Protein AF-A0A084G9N0-F1 (afdb_monomer)

Foldseek 3Di:
DDDPDDDDDADAQPLVRRVVRLDLVAQEDEDACFDDVVARRHHDPVRVVSVVVSCVVSVHYYHHPCVAQAQQWLPDDADDDDDDPVVVCLCPPPDPNRDDDDDPCHPPPVRVVSSVVVVVVLDPVVQQVLLVVLVVVLVVVCVVCDPVCVQAWDWHHHRNWTKIWGFDDDPPDTDTDIDTDGDGGHDDPCVVVPPD

Solvent-accessible surface area (backbone atoms only — not comparable to full-atom values): 11941 Å² total; per-residue (Å²): 133,85,70,100,62,90,82,83,85,65,48,89,76,36,61,67,71,23,51,79,68,67,56,72,82,51,60,64,48,78,43,48,67,52,26,63,93,78,66,39,44,69,57,48,88,61,43,60,58,48,53,56,49,52,23,60,74,51,70,22,45,75,42,73,54,40,80,78,52,48,52,68,58,54,83,53,86,74,86,87,89,86,76,60,61,88,60,56,58,36,56,39,84,95,49,92,84,44,49,88,85,87,61,97,63,78,79,37,66,67,40,53,51,32,23,58,50,35,60,67,63,63,34,70,67,56,29,53,54,43,26,52,52,22,45,52,49,51,51,52,49,47,67,71,48,44,86,85,37,58,82,42,41,46,79,37,56,60,58,22,37,38,32,45,28,38,51,41,82,58,83,98,42,78,45,81,49,74,57,71,57,76,54,87,61,45,69,60,86,61,65,73,70,69,79,115

pLDDT: mean 82.51, std 15.93, range [32.16, 98.0]

Organism: Pseudallescheria apiosperma (NCBI:txid563466)

Structure (mmCIF, N/CA/C/O backbone):
data_AF-A0A084G9N0-F1
#
_entry.id   AF-A0A084G9N0-F1
#
loop_
_atom_site.group_PDB
_atom_site.id
_atom_site.type_symbol
_atom_site.label_atom_id
_atom_site.label_alt_id
_atom_site.label_comp_id
_atom_site.label_asym_id
_atom_site.label_entity_id
_atom_site.label_seq_id
_atom_site.pdbx_PDB_ins_code
_atom_site.Cartn_x
_atom_site.Cartn_y
_atom_site.Cartn_z
_atom_site.occupancy
_atom_site.B_iso_or_equiv
_atom_site.auth_seq_id
_atom_site.auth_comp_id
_atom_site.auth_asym_id
_atom_site.auth_atom_id
_atom_site.pdbx_PDB_model_num
ATOM 1 N N . MET A 1 1 ? 3.003 19.497 -8.907 1.00 40.28 1 MET A N 1
ATOM 2 C CA . MET A 1 1 ? 3.390 18.906 -10.205 1.00 40.28 1 MET A CA 1
ATOM 3 C C . MET A 1 1 ? 2.167 18.188 -10.754 1.00 40.28 1 MET A C 1
ATOM 5 O O . MET A 1 1 ? 1.743 17.222 -10.140 1.00 40.28 1 MET A O 1
ATOM 9 N N . MET A 1 2 ? 1.538 18.702 -11.815 1.00 46.66 2 MET A N 1
ATOM 10 C CA . MET A 1 2 ? 0.516 17.946 -12.551 1.00 46.66 2 MET A CA 1
ATOM 11 C C . MET A 1 2 ? 1.258 16.947 -13.433 1.00 46.66 2 MET A C 1
ATOM 13 O O . MET A 1 2 ? 2.035 17.353 -14.295 1.00 46.66 2 MET A O 1
ATOM 17 N N . LEU A 1 3 ? 1.078 15.655 -13.179 1.00 60.53 3 LEU A N 1
ATOM 18 C CA . LEU A 1 3 ? 1.514 14.631 -14.122 1.00 60.53 3 LEU A CA 1
ATOM 19 C C . LEU A 1 3 ? 0.701 14.805 -15.421 1.00 60.53 3 LEU A C 1
ATOM 21 O O . LEU A 1 3 ? -0.476 15.155 -15.336 1.00 60.53 3 LEU A O 1
ATOM 25 N N . PRO A 1 4 ? 1.283 14.580 -16.611 1.00 74.25 4 PRO A N 1
ATOM 26 C CA . PRO A 1 4 ? 0.635 14.811 -17.909 1.00 74.25 4 PRO A CA 1
ATOM 27 C C . PRO A 1 4 ? -0.431 13.749 -18.255 1.00 74.25 4 PRO A C 1
ATOM 29 O O . PRO A 1 4 ? -0.619 13.400 -19.417 1.00 74.25 4 PRO A O 1
ATOM 32 N N . HIS A 1 5 ? -1.114 13.206 -17.249 1.00 79.38 5 HIS A N 1
ATOM 33 C CA . HIS A 1 5 ? -2.087 12.130 -17.377 1.00 79.38 5 HIS A CA 1
ATOM 34 C C . HIS A 1 5 ? -3.457 12.600 -16.896 1.00 79.38 5 HIS A C 1
ATOM 36 O O . HIS A 1 5 ? -3.564 13.397 -15.963 1.00 79.38 5 HIS A O 1
ATOM 42 N N . GLN A 1 6 ? -4.510 12.095 -17.534 1.00 85.62 6 GLN A N 1
ATOM 43 C CA . GLN A 1 6 ? -5.870 12.267 -17.041 1.00 85.62 6 GLN A CA 1
ATOM 44 C C . GLN A 1 6 ? -6.084 11.325 -15.855 1.00 85.62 6 GLN A C 1
ATOM 46 O O . GLN A 1 6 ? -5.821 10.128 -15.955 1.00 85.62 6 GLN A O 1
ATOM 51 N N . PHE A 1 7 ? -6.536 11.875 -14.729 1.00 90.12 7 PHE A N 1
ATOM 52 C CA . PHE A 1 7 ? -6.858 11.101 -13.536 1.00 90.12 7 PHE A CA 1
ATOM 53 C C . PHE A 1 7 ? -8.363 11.066 -13.327 1.00 90.12 7 PHE A C 1
ATOM 55 O O . PHE A 1 7 ? -9.006 12.108 -13.189 1.00 90.12 7 PHE A O 1
ATOM 62 N N . THR A 1 8 ? -8.888 9.853 -13.212 1.00 91.69 8 THR A N 1
ATOM 63 C CA . THR A 1 8 ? -10.244 9.600 -12.738 1.00 91.69 8 THR A CA 1
ATOM 64 C C . THR A 1 8 ? -10.158 9.052 -11.321 1.00 91.69 8 THR A C 1
ATOM 66 O O . THR A 1 8 ? -9.512 8.038 -11.070 1.00 91.69 8 THR A O 1
ATOM 69 N N . TYR A 1 9 ? -10.796 9.734 -10.370 1.00 92.50 9 TYR A N 1
ATOM 70 C CA . TYR A 1 9 ? -10.748 9.356 -8.958 1.00 92.50 9 TYR A CA 1
ATOM 71 C C . TYR A 1 9 ? -11.967 8.515 -8.573 1.00 92.50 9 TYR A C 1
ATOM 73 O O . TYR A 1 9 ? -13.105 8.991 -8.652 1.00 92.50 9 TYR A O 1
ATOM 81 N N . GLY A 1 10 ? -11.727 7.277 -8.139 1.00 91.81 10 GLY A N 1
ATOM 82 C CA . GLY A 1 10 ? -12.721 6.418 -7.490 1.00 91.81 10 GLY A CA 1
ATOM 83 C C . GLY A 1 10 ? -12.985 6.818 -6.035 1.00 91.81 10 GLY A C 1
ATOM 84 O O . GLY A 1 10 ? -12.307 7.681 -5.479 1.00 91.81 10 GLY A O 1
ATOM 85 N N . ILE A 1 11 ? -13.978 6.182 -5.415 1.00 92.31 11 ILE A N 1
ATOM 86 C CA . ILE A 1 11 ? -14.245 6.301 -3.978 1.00 92.31 11 ILE A CA 1
ATOM 87 C C . ILE A 1 11 ? -13.826 4.980 -3.334 1.00 92.31 11 ILE A C 1
ATOM 89 O O . ILE A 1 11 ? -14.397 3.929 -3.613 1.00 92.31 11 ILE A O 1
ATOM 93 N N . PHE A 1 12 ? -12.799 5.029 -2.489 1.00 91.31 12 PHE A N 1
ATOM 94 C CA . PHE A 1 12 ? -12.263 3.843 -1.823 1.00 91.31 12 PHE A CA 1
ATOM 95 C C . PHE A 1 12 ? -13.362 3.090 -1.054 1.00 91.31 12 PHE A C 1
ATOM 97 O O . PHE A 1 12 ? -14.161 3.717 -0.361 1.00 91.31 12 PHE A O 1
ATOM 104 N N . ASN A 1 13 ? -13.398 1.759 -1.183 1.00 93.00 13 ASN A N 1
ATOM 105 C CA . ASN A 1 13 ? -14.438 0.866 -0.648 1.00 93.00 13 ASN A CA 1
ATOM 106 C C . ASN A 1 13 ? -15.864 1.044 -1.197 1.00 93.00 13 ASN A C 1
ATOM 108 O O . ASN A 1 13 ? -16.766 0.339 -0.748 1.00 93.00 13 ASN A O 1
ATOM 112 N N . ASP A 1 14 ? -16.086 1.912 -2.181 1.00 95.38 14 ASP A N 1
ATOM 113 C CA . ASP A 1 14 ? -17.380 2.061 -2.848 1.00 95.38 14 ASP A CA 1
ATOM 114 C C . ASP A 1 14 ? -17.294 1.455 -4.254 1.00 95.38 14 ASP A C 1
ATOM 116 O O . ASP A 1 14 ? -16.802 2.083 -5.198 1.00 95.38 14 ASP A O 1
ATOM 120 N N . ILE A 1 15 ? -17.718 0.193 -4.367 1.00 96.81 15 ILE A N 1
ATOM 121 C CA . ILE A 1 15 ? -17.677 -0.581 -5.616 1.00 96.81 15 ILE A CA 1
ATOM 122 C C . ILE A 1 15 ? -18.569 0.057 -6.682 1.00 96.81 15 ILE A C 1
ATOM 124 O O . ILE A 1 15 ? -18.133 0.199 -7.818 1.00 96.81 15 ILE A O 1
ATOM 128 N N . GLU A 1 16 ? -19.785 0.474 -6.333 1.00 96.56 16 GLU A N 1
ATOM 129 C CA . GLU A 1 16 ? -20.753 1.010 -7.294 1.00 96.56 16 GLU A CA 1
ATOM 130 C C . GLU A 1 16 ? -20.246 2.315 -7.918 1.00 96.56 16 GLU A C 1
ATOM 132 O O . GLU A 1 16 ? -20.1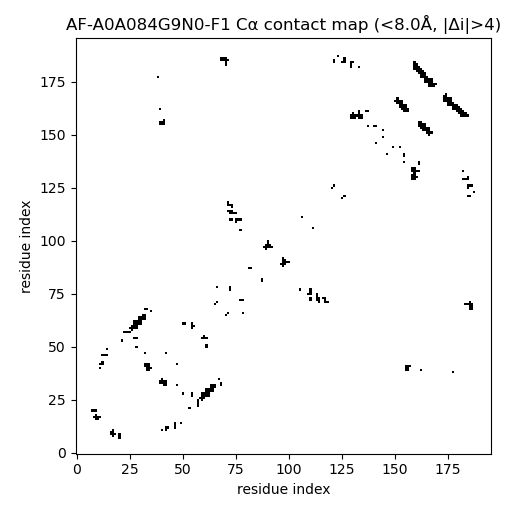52 2.444 -9.142 1.00 96.56 16 GLU A O 1
ATOM 137 N N . ARG A 1 17 ? -19.844 3.280 -7.082 1.00 95.25 17 ARG A N 1
ATOM 138 C CA . ARG A 1 17 ? -19.405 4.597 -7.565 1.00 95.25 17 ARG A CA 1
ATOM 139 C C . ARG A 1 17 ? -18.028 4.569 -8.205 1.00 95.25 17 ARG A C 1
ATOM 141 O O . ARG A 1 17 ? -17.749 5.399 -9.072 1.00 95.25 17 ARG A O 1
ATOM 148 N N . THR A 1 18 ? -17.155 3.665 -7.767 1.00 95.75 18 THR A N 1
ATOM 149 C CA . THR A 1 18 ? -15.860 3.459 -8.424 1.00 95.75 18 THR A CA 1
ATOM 150 C C . THR A 1 18 ? -16.048 2.741 -9.749 1.00 95.75 18 THR A C 1
ATOM 152 O O . THR A 1 18 ? -15.509 3.193 -10.751 1.00 95.75 18 THR A O 1
ATOM 155 N N . GLY A 1 19 ? -16.871 1.695 -9.784 1.00 95.38 19 GLY A N 1
ATOM 156 C CA . GLY A 1 19 ? -17.173 0.919 -10.982 1.00 95.38 19 GLY A CA 1
ATOM 157 C C . GLY A 1 19 ? -17.785 1.740 -12.104 1.00 95.38 19 GLY A C 1
ATOM 158 O O . GLY A 1 19 ? -17.366 1.617 -13.251 1.00 95.38 19 GLY A O 1
ATOM 159 N N . ALA A 1 20 ? -18.684 2.670 -11.769 1.00 96.25 20 ALA A N 1
ATOM 160 C CA . ALA A 1 20 ? -19.271 3.610 -12.726 1.00 96.25 20 ALA A CA 1
ATOM 161 C C . ALA A 1 20 ? -18.238 4.499 -13.453 1.00 96.25 20 ALA A C 1
ATOM 163 O O . ALA A 1 20 ? -18.573 5.145 -14.443 1.00 96.25 20 ALA A O 1
ATOM 164 N N . LYS A 1 21 ? -16.996 4.554 -12.958 1.00 94.75 21 LYS A N 1
ATOM 165 C CA . LYS A 1 21 ? -15.889 5.341 -13.512 1.00 94.75 21 LYS A CA 1
ATOM 166 C C . LYS A 1 21 ? -14.827 4.493 -14.219 1.00 94.75 21 LYS A C 1
ATOM 168 O O . LYS A 1 21 ? -13.855 5.056 -14.711 1.00 94.75 21 LYS A O 1
ATOM 173 N N . ILE A 1 22 ? -14.968 3.165 -14.228 1.00 95.31 22 ILE A N 1
ATOM 174 C CA . ILE A 1 22 ? -14.025 2.254 -14.885 1.00 95.31 22 ILE A CA 1
ATOM 175 C C . ILE A 1 22 ? -14.500 2.017 -16.321 1.00 95.31 22 ILE A C 1
ATOM 177 O O . ILE A 1 22 ? -15.261 1.089 -16.609 1.00 95.31 22 ILE A O 1
ATOM 181 N N . ASP A 1 23 ? -14.053 2.878 -17.228 1.00 93.38 23 ASP A N 1
ATOM 182 C CA . ASP A 1 23 ? -14.278 2.727 -18.664 1.00 93.38 23 ASP A CA 1
ATOM 183 C C . ASP A 1 23 ? -13.161 1.895 -19.347 1.00 93.38 23 ASP A C 1
ATOM 185 O O . ASP A 1 23 ? -12.113 1.641 -18.744 1.00 93.38 23 ASP A O 1
ATOM 189 N N . PRO A 1 24 ? -13.367 1.421 -20.593 1.00 95.06 24 PRO A N 1
ATOM 190 C CA . PRO A 1 24 ? -12.376 0.618 -21.317 1.00 95.06 24 PRO A CA 1
ATOM 191 C C . PRO A 1 24 ? -11.073 1.337 -21.708 1.00 95.06 24 PRO A C 1
ATOM 193 O O . PRO A 1 24 ? -10.136 0.662 -22.128 1.00 95.06 24 PRO A O 1
ATOM 196 N N . GLU A 1 25 ? -10.996 2.667 -21.619 1.00 94.00 25 GLU A N 1
ATOM 197 C CA . GLU A 1 25 ? -9.784 3.440 -21.927 1.00 94.00 25 GLU A CA 1
ATOM 198 C C . GLU A 1 25 ? -8.840 3.552 -20.718 1.00 94.00 25 GLU A C 1
ATOM 200 O O . GLU A 1 25 ? -7.673 3.928 -20.868 1.00 94.00 25 GLU A O 1
ATOM 205 N N . VAL A 1 26 ? -9.298 3.181 -19.515 1.00 95.00 26 VAL A N 1
ATOM 206 C CA . VAL A 1 26 ? -8.459 3.134 -18.312 1.00 95.00 26 VAL A CA 1
ATOM 207 C C . VAL A 1 26 ? -7.316 2.134 -18.508 1.00 95.00 26 VAL A C 1
ATOM 209 O O . VAL A 1 26 ? -7.514 0.924 -18.528 1.00 95.00 26 VAL A O 1
ATOM 212 N N . GLY A 1 27 ? -6.081 2.635 -18.595 1.00 94.06 27 GLY A N 1
ATOM 213 C CA . GLY A 1 27 ? -4.888 1.789 -18.727 1.00 94.06 27 GLY A CA 1
ATOM 214 C C . GLY A 1 27 ? -4.332 1.266 -17.398 1.00 94.06 27 GLY A C 1
ATOM 215 O O . GLY A 1 27 ? -3.684 0.217 -17.359 1.00 94.06 27 GLY A O 1
ATOM 216 N N . VAL A 1 28 ? -4.565 1.989 -16.297 1.00 95.81 28 VAL A N 1
ATOM 217 C CA . VAL A 1 28 ? -4.004 1.683 -14.972 1.00 95.81 28 VAL A CA 1
ATOM 218 C C . VAL A 1 28 ? -4.995 2.053 -13.872 1.00 95.81 28 VAL A C 1
ATOM 220 O O . VAL A 1 28 ? -5.557 3.144 -13.884 1.00 95.81 28 VAL A O 1
ATOM 223 N N . ILE A 1 29 ? -5.138 1.176 -12.878 1.00 96.88 29 ILE A N 1
ATOM 224 C CA . ILE A 1 29 ? -5.739 1.495 -11.581 1.00 96.88 29 ILE A CA 1
ATOM 225 C C . ILE A 1 29 ? -4.639 1.384 -10.527 1.00 96.88 29 ILE A C 1
ATOM 227 O O . ILE A 1 29 ? -4.007 0.337 -10.403 1.00 96.88 29 ILE A O 1
ATOM 231 N N . ILE A 1 30 ? -4.410 2.459 -9.774 1.00 96.00 30 ILE A N 1
ATOM 232 C CA . ILE A 1 30 ? -3.496 2.480 -8.627 1.00 96.00 30 ILE A CA 1
ATOM 233 C C . ILE A 1 30 ? -4.302 2.619 -7.340 1.00 96.00 30 ILE A C 1
ATOM 235 O O . ILE A 1 30 ? -5.214 3.443 -7.262 1.00 96.00 30 ILE A O 1
ATOM 239 N N . VAL A 1 31 ? -3.994 1.798 -6.340 1.00 94.62 31 VAL A N 1
ATOM 240 C CA . VAL A 1 31 ? -4.713 1.801 -5.064 1.00 94.62 31 VAL A CA 1
ATOM 241 C C . VAL A 1 31 ? -3.789 1.392 -3.922 1.00 94.62 31 VAL A C 1
ATOM 243 O O . VAL A 1 31 ? -3.008 0.454 -4.052 1.00 94.62 31 VAL A O 1
ATOM 246 N N . GLU A 1 32 ? -3.891 2.081 -2.790 1.00 91.31 32 GLU A N 1
ATOM 247 C CA . GLU A 1 32 ? -3.322 1.612 -1.525 1.00 91.31 32 GLU A CA 1
ATOM 248 C C . GLU A 1 32 ? -4.240 0.509 -0.960 1.00 91.31 32 GLU A C 1
ATOM 250 O O . GLU A 1 32 ? -5.425 0.780 -0.746 1.00 91.31 32 GLU A O 1
ATOM 255 N N . PRO A 1 33 ? -3.755 -0.713 -0.662 1.00 88.12 33 PRO A N 1
ATOM 256 C CA . PRO A 1 33 ? -4.580 -1.745 -0.013 1.00 88.12 33 PRO A C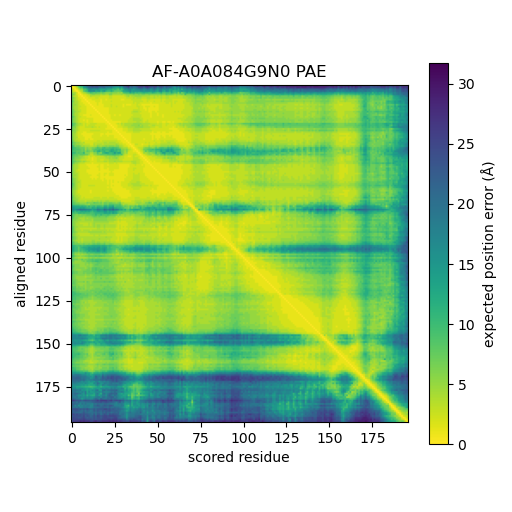A 1
ATOM 257 C C . PRO A 1 33 ? -5.157 -1.292 1.341 1.00 88.12 33 PRO A C 1
ATOM 259 O O . PRO A 1 33 ? -6.240 -1.711 1.759 1.00 88.12 33 PRO A O 1
ATOM 262 N N . MET A 1 34 ? -4.431 -0.398 2.012 1.00 85.50 34 MET A N 1
ATOM 263 C CA . MET A 1 34 ? -4.863 0.339 3.188 1.00 85.50 34 MET A CA 1
ATOM 264 C C . MET A 1 34 ? -4.443 1.797 3.007 1.00 85.50 34 MET A C 1
ATOM 266 O O . MET A 1 34 ? -3.251 2.077 2.955 1.00 85.50 34 MET A O 1
ATOM 270 N N . GLN A 1 35 ? -5.400 2.721 2.926 1.00 85.44 35 GLN A N 1
ATOM 271 C CA . GLN A 1 35 ? -5.102 4.139 2.723 1.00 85.44 35 GLN A CA 1
ATOM 272 C C . GLN A 1 35 ? -4.467 4.724 3.975 1.00 85.44 35 GLN A C 1
ATOM 274 O O . GLN A 1 35 ? -5.150 4.841 4.987 1.00 85.44 35 GLN A O 1
ATOM 279 N N . PHE A 1 36 ? -3.206 5.148 3.934 1.00 77.00 36 PHE A N 1
ATOM 280 C CA . PHE A 1 36 ? -2.575 5.738 5.117 1.00 77.00 36 PHE A CA 1
ATOM 281 C C . PHE A 1 36 ? -2.937 7.212 5.263 1.00 77.00 36 PHE A C 1
ATOM 283 O O . PHE A 1 36 ? -3.637 7.595 6.205 1.00 77.00 36 PHE A O 1
ATOM 290 N N . ALA A 1 37 ? -2.529 8.032 4.292 1.00 75.06 37 ALA A N 1
ATOM 291 C CA . ALA A 1 37 ? -2.813 9.466 4.290 1.00 75.06 37 ALA A CA 1
ATOM 292 C C . ALA A 1 37 ? -4.312 9.769 4.102 1.00 75.06 37 ALA A C 1
ATOM 294 O O . ALA A 1 37 ? -4.803 10.781 4.595 1.00 75.06 37 ALA A O 1
ATOM 295 N N . GLY A 1 38 ? -5.060 8.858 3.466 1.00 68.12 38 GLY A N 1
ATOM 296 C CA . GLY A 1 38 ? -6.521 8.928 3.310 1.00 68.12 38 GLY A CA 1
ATOM 297 C C . GLY A 1 38 ? -7.319 8.628 4.586 1.00 68.12 38 GLY A C 1
ATOM 298 O O . GLY A 1 38 ? -8.534 8.453 4.534 1.00 68.12 38 GLY A O 1
ATOM 299 N N . GLY A 1 39 ? -6.655 8.550 5.741 1.00 70.00 39 GLY A N 1
ATOM 300 C CA . GLY A 1 39 ? -7.295 8.308 7.024 1.00 70.00 39 GLY A CA 1
ATOM 301 C C . GLY A 1 39 ? -7.423 6.827 7.361 1.00 70.00 39 GLY A C 1
ATOM 302 O O . GLY A 1 39 ? -8.459 6.411 7.856 1.00 70.00 39 GLY A O 1
ATOM 303 N N . LEU A 1 40 ? -6.401 6.008 7.144 1.00 74.44 40 LEU A N 1
ATOM 304 C CA . LEU A 1 40 ? -6.341 4.623 7.650 1.00 74.44 40 LEU A CA 1
ATOM 305 C C . LEU A 1 40 ? -7.544 3.749 7.253 1.00 74.44 40 LEU A C 1
ATOM 307 O O . LEU A 1 40 ? -7.992 2.897 8.023 1.00 74.44 40 LEU A O 1
ATOM 311 N N . GLY A 1 41 ? -8.088 3.984 6.057 1.00 78.81 41 GLY A N 1
ATOM 312 C CA . GLY A 1 41 ? -9.148 3.165 5.484 1.00 78.81 41 GLY A CA 1
ATOM 313 C C . GLY A 1 41 ? -8.580 1.810 5.082 1.00 78.81 41 GLY A C 1
ATOM 314 O O . GLY A 1 41 ? -7.728 1.738 4.204 1.00 78.81 41 GLY A O 1
ATOM 315 N N . VAL A 1 42 ? -9.036 0.737 5.722 1.00 82.88 42 VAL A N 1
ATOM 316 C CA . VAL A 1 42 ? -8.689 -0.631 5.317 1.00 82.88 42 VAL A CA 1
ATOM 317 C C . VAL A 1 42 ? -9.622 -1.030 4.183 1.00 82.88 42 VAL A C 1
ATOM 319 O O . VAL A 1 42 ? -10.827 -0.773 4.278 1.00 82.88 42 VAL A O 1
ATOM 322 N N . SER A 1 43 ? -9.095 -1.629 3.114 1.00 86.56 43 SER A N 1
ATOM 323 C CA . SER A 1 43 ? -9.967 -2.127 2.053 1.00 86.56 43 SER A CA 1
ATOM 324 C C . SER A 1 43 ? -10.938 -3.173 2.599 1.00 86.56 43 SER A C 1
ATOM 326 O O . SER A 1 43 ? -10.564 -4.027 3.404 1.00 86.56 43 SER A O 1
ATOM 328 N N . SER A 1 44 ? -12.182 -3.143 2.129 1.00 88.94 44 SER A N 1
ATOM 329 C CA . SER A 1 44 ? -13.107 -4.250 2.332 1.00 88.94 44 SER A CA 1
ATOM 330 C C . SER A 1 44 ? -12.596 -5.501 1.610 1.00 88.94 44 SER A C 1
ATOM 332 O O . SER A 1 44 ? -11.794 -5.411 0.670 1.00 88.94 44 SER A O 1
ATOM 334 N N . LYS A 1 45 ? -13.077 -6.672 2.049 1.00 88.50 45 LYS A N 1
ATOM 335 C CA . LYS A 1 45 ? -12.707 -7.971 1.465 1.00 88.50 45 LYS A CA 1
ATOM 336 C C . LYS A 1 45 ? -13.052 -8.064 -0.025 1.00 88.50 45 LYS A C 1
ATOM 338 O O . LYS A 1 45 ? -12.333 -8.733 -0.755 1.00 88.50 45 LYS A O 1
ATOM 343 N N . ASP A 1 46 ? -14.081 -7.344 -0.471 1.00 94.44 46 ASP A N 1
ATOM 344 C CA . ASP A 1 46 ? -14.598 -7.436 -1.841 1.00 94.44 46 ASP A CA 1
ATOM 345 C C . ASP A 1 46 ? -14.020 -6.369 -2.781 1.00 94.44 46 ASP A C 1
ATOM 347 O O . ASP A 1 46 ? -13.996 -6.561 -3.995 1.00 94.44 46 ASP A O 1
ATOM 351 N N . PHE A 1 47 ? -13.509 -5.252 -2.250 1.00 95.62 47 PHE A N 1
ATOM 352 C CA . PHE A 1 47 ? -13.089 -4.116 -3.073 1.00 95.62 47 PHE A CA 1
ATOM 353 C C . PHE A 1 47 ? -11.821 -4.398 -3.897 1.00 95.62 47 PHE A C 1
ATOM 355 O O . PHE A 1 47 ? -11.817 -4.155 -5.103 1.00 95.62 47 PHE A O 1
ATOM 362 N N . LEU A 1 48 ? -10.751 -4.951 -3.306 1.00 95.19 48 LEU A N 1
ATOM 363 C CA . LEU A 1 48 ? -9.540 -5.281 -4.083 1.00 95.19 48 LEU A CA 1
ATOM 364 C C . LEU A 1 48 ? -9.771 -6.410 -5.102 1.00 95.19 48 LEU A C 1
ATOM 366 O O . LEU A 1 48 ? -9.307 -6.254 -6.236 1.00 95.19 48 LEU A O 1
ATOM 370 N N . PRO A 1 49 ? -10.477 -7.516 -4.770 1.00 96.62 49 PRO A N 1
ATOM 371 C CA . PRO A 1 49 ? -10.868 -8.512 -5.768 1.00 96.62 49 PRO A CA 1
ATOM 372 C C . PRO A 1 49 ? -11.688 -7.914 -6.911 1.00 96.62 49 PRO A C 1
ATOM 374 O O . PRO A 1 49 ? -11.376 -8.165 -8.072 1.00 96.62 49 PRO A O 1
ATOM 377 N N . TYR A 1 50 ? -12.646 -7.038 -6.604 1.00 97.62 50 TYR A N 1
ATOM 378 C CA . TYR A 1 50 ? -13.413 -6.324 -7.621 1.00 97.62 50 TYR A CA 1
ATOM 379 C C . TYR A 1 50 ? -12.508 -5.530 -8.579 1.00 97.62 50 TYR A C 1
ATOM 381 O O . TYR A 1 50 ? -12.567 -5.725 -9.792 1.00 97.62 50 TYR A O 1
ATOM 389 N N . LEU A 1 51 ? -11.593 -4.701 -8.059 1.00 97.56 51 LEU A N 1
ATOM 390 C CA . LEU A 1 51 ? -10.642 -3.956 -8.900 1.00 97.56 51 LEU A CA 1
ATOM 391 C C . LEU A 1 51 ? -9.740 -4.890 -9.722 1.00 97.56 51 LEU A C 1
ATOM 393 O O . LEU A 1 51 ? -9.382 -4.595 -10.866 1.00 97.56 51 LEU A O 1
ATOM 397 N N . ARG A 1 52 ? -9.355 -6.037 -9.157 1.00 97.31 52 ARG A N 1
ATOM 398 C CA . ARG A 1 52 ? -8.548 -7.052 -9.842 1.00 97.31 52 ARG A CA 1
ATOM 399 C C . ARG A 1 52 ? -9.282 -7.676 -11.024 1.00 97.31 52 ARG A C 1
ATOM 401 O O . ARG A 1 52 ? -8.633 -7.955 -12.038 1.00 97.31 52 ARG A O 1
ATOM 408 N N . ASP A 1 53 ? -10.579 -7.898 -10.900 1.00 98.00 53 ASP A N 1
ATOM 409 C CA . ASP A 1 53 ? -11.399 -8.471 -11.961 1.00 98.00 53 ASP A CA 1
ATOM 410 C C . ASP A 1 53 ? -11.751 -7.429 -13.021 1.00 98.00 53 ASP A C 1
ATOM 412 O O . ASP A 1 53 ? -11.582 -7.700 -14.210 1.00 98.00 53 ASP A O 1
ATOM 416 N N . GLU A 1 54 ? -12.073 -6.199 -12.623 1.00 97.81 54 GLU A N 1
ATOM 417 C CA . GLU A 1 54 ? -12.308 -5.102 -13.565 1.00 97.81 54 GLU A CA 1
ATOM 418 C C . GLU A 1 54 ? -11.069 -4.776 -14.399 1.00 97.81 54 GLU A C 1
ATOM 420 O O . GLU A 1 54 ? -11.147 -4.692 -15.624 1.00 97.81 54 GLU A O 1
ATOM 425 N N . THR A 1 55 ? -9.890 -4.692 -13.775 1.00 97.81 55 THR A N 1
ATOM 426 C CA . THR A 1 55 ? -8.639 -4.474 -14.523 1.00 97.81 55 THR A CA 1
ATOM 427 C C . THR A 1 55 ? -8.335 -5.612 -15.494 1.00 97.81 55 THR A C 1
ATOM 429 O O . THR A 1 55 ? -7.840 -5.363 -16.590 1.00 97.81 55 THR A O 1
ATOM 432 N N . ARG A 1 56 ? -8.667 -6.867 -15.156 1.00 96.69 56 ARG A N 1
ATOM 433 C CA . ARG A 1 56 ? -8.571 -7.984 -16.114 1.00 96.69 56 ARG A CA 1
ATOM 434 C C . ARG A 1 56 ? -9.562 -7.827 -17.261 1.00 96.69 56 ARG A C 1
ATOM 436 O O . ARG A 1 56 ? -9.168 -8.050 -18.401 1.00 96.69 56 ARG A O 1
ATOM 443 N N . ARG A 1 57 ? -10.808 -7.449 -16.961 1.00 97.31 57 ARG A N 1
ATOM 444 C CA . ARG A 1 57 ? -11.893 -7.293 -17.939 1.00 97.31 57 ARG A CA 1
ATOM 445 C C . ARG A 1 57 ? -11.540 -6.279 -19.024 1.00 97.31 57 ARG A C 1
ATOM 447 O O . ARG A 1 57 ? -11.787 -6.550 -20.194 1.00 97.31 57 ARG A O 1
ATOM 454 N N . ILE A 1 58 ? -10.959 -5.141 -18.646 1.00 97.12 58 ILE A N 1
ATOM 455 C CA . ILE A 1 58 ? -10.618 -4.062 -19.591 1.00 97.12 58 ILE A CA 1
ATOM 456 C C . ILE A 1 58 ? -9.170 -4.116 -20.100 1.00 97.12 58 ILE A C 1
ATOM 458 O O . ILE A 1 58 ? -8.795 -3.337 -20.966 1.00 97.12 58 ILE A O 1
ATOM 462 N N . GLY A 1 59 ? -8.339 -5.021 -19.575 1.00 96.19 59 GLY A N 1
ATOM 463 C CA . GLY A 1 59 ? -6.922 -5.108 -19.942 1.00 96.19 59 GLY A CA 1
ATOM 464 C C . GLY A 1 59 ? -6.015 -4.067 -19.269 1.00 96.19 59 GLY A C 1
ATOM 465 O O . GLY A 1 59 ? -4.883 -3.875 -19.710 1.00 96.19 59 GLY A O 1
ATOM 466 N N . ALA A 1 60 ? -6.472 -3.433 -18.188 1.00 96.75 60 ALA A N 1
ATOM 467 C CA . ALA A 1 60 ? -5.698 -2.480 -17.400 1.00 96.75 60 ALA A CA 1
ATOM 468 C C . ALA A 1 60 ? -4.678 -3.154 -16.466 1.00 96.75 60 ALA A C 1
ATOM 470 O O . ALA A 1 60 ? -4.782 -4.328 -16.081 1.00 96.75 60 ALA A O 1
ATOM 471 N N . VAL A 1 61 ? -3.691 -2.375 -16.027 1.00 96.69 61 VAL A N 1
ATOM 472 C CA . VAL A 1 61 ? -2.755 -2.773 -14.971 1.00 96.69 61 VAL A CA 1
ATOM 473 C C . VAL A 1 61 ? -3.295 -2.336 -13.610 1.00 96.69 61 VAL A C 1
ATOM 475 O O . VAL A 1 61 ? -3.571 -1.162 -13.396 1.00 96.69 61 VAL A O 1
ATOM 478 N N . LEU A 1 62 ? -3.395 -3.274 -12.667 1.00 97.19 62 LEU A N 1
ATOM 479 C CA . LEU A 1 62 ? -3.601 -2.956 -11.253 1.00 97.19 62 LEU A CA 1
ATOM 480 C C . LEU A 1 62 ? -2.242 -2.775 -10.566 1.00 97.19 62 LEU A C 1
ATOM 482 O O . LEU A 1 62 ? -1.420 -3.695 -10.603 1.00 97.19 62 LEU A O 1
ATOM 486 N N . ILE A 1 63 ? -2.033 -1.620 -9.938 1.00 96.81 63 ILE A N 1
ATOM 487 C CA . ILE A 1 63 ? -0.866 -1.294 -9.114 1.00 96.81 63 ILE A CA 1
ATOM 488 C C . ILE A 1 63 ? -1.329 -1.180 -7.664 1.00 96.81 63 ILE A C 1
ATOM 490 O O . ILE A 1 63 ? -2.182 -0.350 -7.348 1.00 96.81 63 ILE A O 1
ATOM 494 N N . PHE A 1 64 ? -0.741 -1.987 -6.783 1.00 94.56 64 PHE A N 1
ATOM 495 C CA . PHE A 1 64 ? -0.837 -1.744 -5.350 1.00 94.56 64 PHE A CA 1
ATOM 496 C C . PHE A 1 64 ? 0.285 -0.808 -4.923 1.00 94.56 64 PHE A C 1
ATOM 498 O O . PHE A 1 64 ? 1.463 -1.121 -5.098 1.00 94.56 64 PHE A O 1
ATOM 505 N N . ASP A 1 65 ? -0.096 0.354 -4.396 1.00 92.25 65 ASP A N 1
ATOM 506 C CA . ASP A 1 65 ? 0.844 1.228 -3.710 1.00 92.25 65 ASP A CA 1
ATOM 507 C C . ASP A 1 65 ? 1.068 0.673 -2.306 1.00 92.25 65 ASP A C 1
ATOM 509 O O . ASP A 1 65 ? 0.231 0.797 -1.410 1.00 92.25 65 ASP A O 1
ATOM 513 N N . GLU A 1 66 ? 2.203 -0.001 -2.157 1.00 89.88 66 GLU A N 1
ATOM 514 C CA . GLU A 1 66 ? 2.596 -0.658 -0.924 1.00 89.88 66 GLU A CA 1
ATOM 515 C C . GLU A 1 66 ? 3.753 0.046 -0.218 1.00 89.88 66 GLU A C 1
ATOM 517 O O . GLU A 1 66 ? 4.460 -0.573 0.581 1.00 89.88 66 GLU A O 1
ATOM 522 N N . VAL A 1 67 ? 3.968 1.341 -0.472 1.00 87.38 67 VAL A N 1
ATOM 523 C CA . VAL A 1 67 ? 5.055 2.100 0.170 1.00 87.38 67 VAL A CA 1
ATOM 524 C C . VAL A 1 67 ? 5.013 1.949 1.694 1.00 87.38 67 VAL A C 1
ATOM 526 O O . VAL A 1 67 ? 6.051 1.753 2.328 1.00 87.38 67 VAL A O 1
ATOM 529 N N . VAL A 1 68 ? 3.815 1.965 2.286 1.00 80.69 68 VAL A N 1
ATOM 530 C CA . VAL A 1 68 ? 3.645 1.839 3.742 1.00 80.69 68 VAL A CA 1
ATOM 531 C C . VAL A 1 68 ? 3.252 0.428 4.187 1.00 80.69 68 VAL A C 1
ATOM 533 O O . VAL A 1 68 ? 3.562 0.045 5.317 1.00 80.69 68 VAL A O 1
ATOM 536 N N . THR A 1 69 ? 2.601 -0.371 3.338 1.00 75.88 69 THR A N 1
ATOM 537 C CA . THR A 1 69 ? 2.200 -1.745 3.689 1.00 75.88 69 THR A CA 1
ATOM 538 C C . THR A 1 69 ? 3.376 -2.725 3.582 1.00 75.88 69 THR A C 1
ATOM 540 O O . THR A 1 69 ? 3.573 -3.534 4.487 1.00 75.88 69 THR A O 1
ATOM 543 N N . SER A 1 70 ? 4.242 -2.607 2.570 1.00 74.94 70 SER A N 1
ATOM 544 C CA . SER A 1 70 ? 5.364 -3.544 2.357 1.00 74.94 70 SER A CA 1
ATOM 545 C C . SER A 1 70 ? 6.569 -3.323 3.283 1.00 74.94 70 SER A C 1
ATOM 547 O O . SER A 1 70 ? 7.280 -4.272 3.601 1.00 74.94 70 SER A O 1
ATOM 549 N N . ARG A 1 71 ? 6.802 -2.084 3.748 1.00 71.75 71 ARG A N 1
ATOM 550 C CA . ARG A 1 71 ? 7.777 -1.726 4.809 1.00 71.75 71 ARG A CA 1
ATOM 551 C C . ARG A 1 71 ? 9.225 -2.141 4.493 1.00 71.75 71 ARG A C 1
ATOM 553 O O . ARG A 1 71 ? 10.012 -2.439 5.385 1.00 71.75 71 ARG A O 1
ATOM 560 N N . LEU A 1 72 ? 9.595 -2.091 3.212 1.00 66.19 72 LEU A N 1
ATOM 561 C CA . LEU A 1 72 ? 10.877 -2.576 2.678 1.00 66.19 72 LEU A CA 1
ATOM 562 C C . LEU A 1 72 ? 12.101 -1.686 2.977 1.00 66.19 72 LEU A C 1
ATOM 564 O O . LEU A 1 72 ? 13.199 -1.979 2.505 1.00 66.19 72 LEU A O 1
ATOM 568 N N . CYS A 1 73 ? 11.953 -0.604 3.744 1.00 64.12 73 CYS A N 1
ATOM 569 C CA . CYS A 1 73 ? 13.016 0.377 3.916 1.00 64.12 73 CYS A CA 1
ATOM 570 C C . CYS A 1 73 ? 13.627 0.369 5.325 1.00 64.12 73 CYS A C 1
ATOM 572 O O . CYS A 1 73 ? 12.973 0.714 6.306 1.00 64.12 73 CYS A O 1
ATOM 574 N N . GLY A 1 74 ? 14.925 0.068 5.408 1.00 73.94 74 GLY A N 1
ATOM 575 C CA . GLY A 1 74 ? 15.735 0.144 6.630 1.00 73.94 74 GLY A CA 1
ATOM 576 C C . GLY A 1 74 ? 16.125 1.566 7.062 1.00 73.94 74 GLY A C 1
ATOM 577 O O . GLY A 1 74 ? 17.227 1.753 7.568 1.00 73.94 74 GLY A O 1
ATOM 578 N N . GLY A 1 75 ? 15.270 2.568 6.825 1.00 81.38 75 GLY A N 1
ATOM 579 C CA . GLY A 1 75 ? 15.471 3.958 7.267 1.00 81.38 75 GLY A CA 1
ATOM 580 C C . GLY A 1 75 ? 16.259 4.877 6.320 1.00 81.38 75 GLY A C 1
ATOM 581 O O . GLY A 1 75 ? 16.551 6.009 6.694 1.00 81.38 75 GLY A O 1
ATOM 582 N N . PHE A 1 76 ? 16.588 4.426 5.106 1.00 87.38 76 PHE A N 1
ATOM 583 C CA . PHE A 1 76 ? 17.296 5.214 4.084 1.00 87.38 76 PHE A CA 1
ATOM 584 C C . PHE A 1 76 ? 16.373 5.657 2.936 1.00 87.38 76 PHE A C 1
ATOM 586 O O . PHE A 1 76 ? 15.214 5.264 2.846 1.00 87.38 76 PHE A O 1
ATOM 593 N N . SER A 1 77 ? 16.873 6.486 2.024 1.00 88.56 77 SER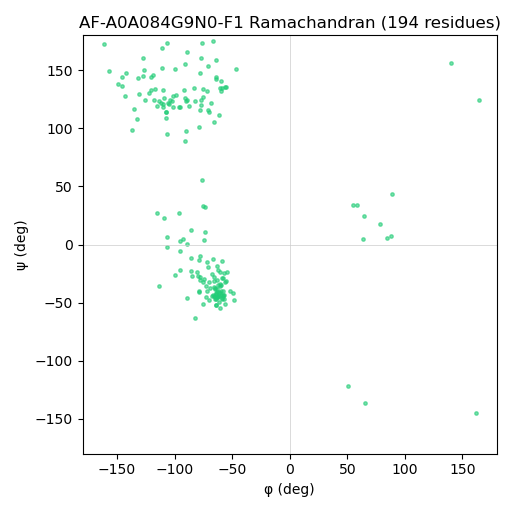 A N 1
ATOM 594 C CA . SER A 1 77 ? 16.145 6.852 0.806 1.00 88.56 77 SER A CA 1
ATOM 595 C C . SER A 1 77 ? 15.964 5.622 -0.090 1.00 88.56 77 SER A C 1
ATOM 597 O O . SER A 1 77 ? 16.915 5.174 -0.728 1.00 88.56 77 SER A O 1
ATOM 599 N N . PHE A 1 78 ? 14.754 5.070 -0.152 1.00 89.50 78 PHE A N 1
ATOM 600 C CA . PHE A 1 78 ? 14.473 3.860 -0.919 1.00 89.50 78 PHE A CA 1
ATOM 601 C C . PHE A 1 78 ? 13.071 3.893 -1.523 1.00 89.50 78 PHE A C 1
ATOM 603 O O . PHE A 1 78 ? 12.121 4.366 -0.905 1.00 89.50 78 PHE A O 1
ATOM 610 N N . GLY A 1 79 ? 12.954 3.333 -2.721 1.00 89.69 79 GLY A N 1
ATOM 611 C CA . GLY A 1 79 ? 11.698 3.042 -3.391 1.00 89.69 79 GLY A CA 1
ATOM 612 C C . GLY A 1 79 ? 11.932 1.930 -4.403 1.00 89.69 79 GLY A C 1
ATOM 613 O O . GLY A 1 79 ? 13.027 1.801 -4.950 1.00 89.69 79 GLY A O 1
ATOM 614 N N . ALA A 1 80 ? 10.912 1.116 -4.636 1.00 90.75 80 ALA A N 1
ATOM 615 C CA . ALA A 1 80 ? 10.964 0.051 -5.621 1.00 90.75 80 ALA A CA 1
ATOM 616 C C . ALA A 1 80 ? 9.610 -0.066 -6.316 1.00 90.75 80 ALA A C 1
ATOM 618 O O . ALA A 1 80 ? 8.567 0.154 -5.704 1.00 90.75 80 ALA A O 1
ATOM 619 N N . PHE A 1 81 ? 9.639 -0.451 -7.587 1.00 94.38 81 PHE A N 1
ATOM 620 C CA . PHE A 1 81 ? 8.471 -0.941 -8.300 1.00 94.38 81 PHE A CA 1
ATOM 621 C C . PHE A 1 81 ? 8.822 -2.289 -8.923 1.00 94.38 81 PHE A C 1
ATOM 623 O O . PHE A 1 81 ? 9.961 -2.541 -9.320 1.00 94.38 81 PHE A O 1
ATOM 630 N N . GLY A 1 82 ? 7.839 -3.175 -8.969 1.00 93.50 82 GLY A N 1
ATOM 631 C CA . GLY A 1 82 ? 7.999 -4.537 -9.446 1.00 93.50 82 GLY A CA 1
ATOM 632 C C . GLY A 1 82 ? 6.646 -5.129 -9.804 1.00 93.50 82 GLY A C 1
ATOM 633 O O . GLY A 1 82 ? 5.601 -4.528 -9.559 1.00 93.50 82 GLY A O 1
ATOM 634 N N . GLY A 1 83 ? 6.651 -6.313 -10.406 1.00 94.19 83 GLY A N 1
ATOM 635 C CA . GLY A 1 83 ? 5.413 -6.982 -10.778 1.00 94.19 83 GLY A CA 1
ATOM 636 C C . GLY A 1 83 ? 5.629 -8.064 -11.821 1.00 94.19 83 GLY A C 1
ATOM 637 O O . GLY A 1 83 ? 6.648 -8.754 -11.830 1.00 94.19 83 GLY A O 1
ATOM 638 N N . ARG A 1 84 ? 4.647 -8.226 -12.714 1.00 94.06 84 ARG A N 1
ATOM 639 C CA . ARG A 1 84 ? 4.693 -9.258 -13.756 1.00 94.06 84 ARG A CA 1
ATOM 640 C C . ARG A 1 84 ? 5.925 -9.072 -14.638 1.00 94.06 84 ARG A C 1
ATOM 642 O O . ARG A 1 84 ? 6.160 -7.976 -15.144 1.00 94.06 84 ARG A O 1
ATOM 649 N N . ARG A 1 85 ? 6.621 -10.178 -14.912 1.00 94.25 85 ARG A N 1
ATOM 650 C CA . ARG A 1 85 ? 7.772 -10.231 -15.825 1.00 94.25 85 ARG A CA 1
ATOM 651 C C . ARG A 1 85 ? 7.490 -9.533 -17.157 1.00 94.25 85 ARG A C 1
ATOM 653 O O . ARG A 1 85 ? 8.241 -8.655 -17.535 1.00 94.25 85 ARG A O 1
ATOM 660 N N . ALA A 1 86 ? 6.347 -9.821 -17.782 1.00 92.19 86 ALA A N 1
ATOM 661 C CA . ALA A 1 86 ? 5.958 -9.210 -19.057 1.00 92.19 86 ALA A CA 1
ATOM 662 C C . ALA A 1 86 ? 5.901 -7.665 -19.041 1.00 92.19 86 ALA A C 1
ATOM 664 O O . ALA A 1 86 ? 6.026 -7.049 -20.092 1.00 92.19 86 ALA A O 1
ATOM 665 N N . ILE A 1 87 ? 5.703 -7.041 -17.872 1.00 93.25 87 ILE A N 1
ATOM 666 C CA . ILE A 1 87 ? 5.763 -5.580 -17.704 1.00 93.25 87 ILE A CA 1
ATOM 667 C C . ILE A 1 87 ? 7.194 -5.148 -17.373 1.00 93.25 87 ILE A C 1
ATOM 669 O O . ILE A 1 87 ? 7.699 -4.199 -17.959 1.00 93.25 87 ILE A O 1
ATOM 673 N N . MET A 1 88 ? 7.862 -5.844 -16.450 1.00 95.44 88 MET A N 1
ATOM 674 C CA . MET A 1 88 ? 9.221 -5.489 -16.025 1.00 95.44 88 MET A CA 1
ATOM 675 C C . MET A 1 88 ? 10.258 -5.643 -17.139 1.00 95.44 88 MET A C 1
ATOM 677 O O . MET A 1 88 ? 11.199 -4.855 -17.200 1.00 95.44 88 MET A O 1
ATOM 681 N N . ASP A 1 89 ? 10.058 -6.588 -18.057 1.00 94.50 89 ASP A N 1
ATOM 682 C CA . ASP A 1 89 ? 10.935 -6.806 -19.206 1.00 94.50 89 ASP A CA 1
ATOM 683 C C . ASP A 1 89 ? 10.978 -5.578 -20.131 1.00 94.50 89 ASP A C 1
ATOM 685 O O . ASP A 1 89 ? 11.982 -5.375 -20.813 1.00 94.50 89 ASP A O 1
ATOM 689 N N . LEU A 1 90 ? 9.961 -4.700 -20.086 1.00 93.94 90 LEU A N 1
ATOM 690 C CA . LEU A 1 90 ? 9.972 -3.418 -20.794 1.00 93.94 90 LEU A CA 1
ATOM 691 C C . LEU A 1 90 ? 11.114 -2.508 -20.334 1.00 93.94 90 LEU A C 1
ATOM 693 O O . LEU A 1 90 ? 11.530 -1.660 -21.105 1.00 93.94 90 LEU A O 1
ATOM 697 N N . PHE A 1 91 ? 11.651 -2.671 -19.125 1.00 94.12 91 PHE A N 1
ATOM 698 C CA . PHE A 1 91 ? 12.788 -1.886 -18.626 1.00 94.12 91 PHE A CA 1
ATOM 699 C C . PHE A 1 91 ? 14.145 -2.554 -18.894 1.00 94.12 91 PHE A C 1
ATOM 701 O O . PHE A 1 91 ? 15.176 -2.049 -18.450 1.00 94.12 91 PHE A O 1
ATOM 708 N N . THR A 1 92 ? 14.171 -3.685 -19.608 1.00 93.19 92 THR A N 1
ATOM 709 C CA . THR A 1 92 ? 15.417 -4.385 -19.941 1.00 93.19 92 THR A CA 1
ATOM 710 C C . THR A 1 92 ? 16.233 -3.557 -20.935 1.00 93.19 92 THR A C 1
ATOM 712 O O . THR A 1 92 ? 15.743 -3.263 -22.026 1.00 93.19 92 THR A O 1
ATOM 715 N N . PRO A 1 93 ? 17.482 -3.181 -20.618 1.00 91.25 93 PRO A N 1
ATOM 716 C CA . PRO A 1 93 ? 18.313 -2.443 -21.560 1.00 91.25 93 PRO A CA 1
ATOM 717 C C . PRO A 1 93 ? 18.630 -3.274 -22.808 1.00 91.25 93 PRO A C 1
ATOM 719 O O . PRO A 1 93 ? 18.891 -4.472 -22.719 1.00 91.25 93 PRO A O 1
ATOM 722 N N . GLY A 1 94 ? 18.664 -2.627 -23.974 1.00 87.88 94 GLY A N 1
ATOM 723 C CA . GLY A 1 94 ? 19.143 -3.244 -25.217 1.00 87.88 94 GLY A CA 1
ATOM 724 C C . GLY A 1 94 ? 18.111 -4.064 -25.997 1.00 87.88 94 GLY A C 1
ATOM 725 O O . GLY A 1 94 ? 18.472 -4.646 -27.019 1.00 87.88 94 GLY A O 1
ATOM 726 N N . VAL A 1 95 ? 16.840 -4.086 -25.580 1.00 88.12 95 VAL A N 1
ATOM 727 C CA . VAL A 1 95 ? 15.743 -4.668 -26.376 1.00 88.12 95 VAL A CA 1
ATOM 728 C C . VAL A 1 95 ? 14.952 -3.582 -27.122 1.00 88.12 95 VAL A C 1
ATOM 730 O O . VAL A 1 95 ? 14.866 -2.444 -26.649 1.00 88.12 95 VAL A O 1
ATOM 733 N N . PRO A 1 96 ? 14.342 -3.889 -28.285 1.00 87.81 96 PRO A N 1
ATOM 734 C CA . PRO A 1 96 ? 13.474 -2.940 -28.977 1.00 87.81 96 PRO A CA 1
ATOM 735 C C . PRO A 1 96 ? 12.332 -2.451 -28.075 1.00 87.81 96 PRO A C 1
ATOM 737 O O . PRO A 1 96 ? 11.666 -3.255 -27.428 1.00 87.81 96 PRO A O 1
ATOM 740 N N . ARG A 1 97 ? 12.067 -1.135 -28.086 1.00 84.62 97 ARG A N 1
ATOM 741 C CA . ARG A 1 97 ? 11.030 -0.461 -27.273 1.00 84.62 97 ARG A CA 1
ATOM 742 C C . ARG A 1 97 ? 11.253 -0.519 -25.752 1.00 84.62 97 ARG A C 1
ATOM 744 O O . ARG A 1 97 ? 10.288 -0.370 -25.004 1.00 84.62 97 ARG A O 1
ATOM 751 N N . SER A 1 98 ? 12.494 -0.691 -25.290 1.00 92.00 98 SER A N 1
ATOM 752 C CA . SER A 1 98 ? 12.802 -0.593 -23.861 1.00 92.00 98 SER A CA 1
ATOM 753 C C . SER A 1 98 ? 12.451 0.793 -23.304 1.00 92.00 98 SER A C 1
ATOM 755 O O . SER A 1 98 ? 12.850 1.816 -23.866 1.00 92.00 98 SER A O 1
ATOM 757 N N . LEU A 1 99 ? 11.752 0.823 -22.177 1.00 92.69 99 LEU A N 1
ATOM 758 C CA . LEU A 1 99 ? 11.496 2.003 -21.371 1.00 92.69 99 LEU A CA 1
ATOM 759 C C . LEU A 1 99 ? 12.729 2.358 -20.541 1.00 92.69 99 LEU A C 1
ATOM 761 O O . LEU A 1 99 ? 13.487 1.496 -20.096 1.00 92.69 99 LEU A O 1
ATOM 765 N N . TYR A 1 100 ? 12.908 3.653 -20.312 1.00 90.44 100 TYR A N 1
ATOM 766 C CA . TYR A 1 100 ? 14.037 4.176 -19.561 1.00 90.44 100 TYR A CA 1
ATOM 767 C C . TYR A 1 100 ? 13.640 4.462 -18.111 1.00 90.44 100 TYR A C 1
ATOM 769 O O . TYR A 1 100 ? 12.665 5.167 -17.854 1.00 90.44 100 TYR A O 1
ATOM 777 N N . HIS A 1 101 ? 14.423 3.949 -17.163 1.00 93.06 101 HIS A N 1
ATOM 778 C CA . HIS A 1 101 ? 14.328 4.298 -15.750 1.00 93.06 101 HIS A CA 1
ATOM 779 C C . HIS A 1 101 ? 15.730 4.588 -15.211 1.00 93.06 101 HIS A C 1
ATOM 781 O O . HIS A 1 101 ? 16.550 3.684 -15.064 1.00 93.06 101 HIS A O 1
ATOM 787 N N . SER A 1 102 ? 16.016 5.862 -14.948 1.00 90.94 102 SER A N 1
ATOM 788 C CA . SER A 1 102 ? 17.297 6.308 -14.406 1.00 90.94 102 SER A CA 1
ATOM 789 C C . SER A 1 102 ? 17.178 6.819 -12.979 1.00 90.94 102 SER A C 1
ATOM 791 O O . SER A 1 102 ? 16.091 7.048 -12.450 1.00 90.94 102 SER A O 1
ATOM 793 N N . GLY A 1 103 ? 18.339 7.013 -12.365 1.00 92.44 103 GLY A N 1
ATOM 794 C CA . GLY A 1 103 ? 18.488 7.717 -11.105 1.00 92.44 103 GLY A CA 1
ATOM 795 C C . GLY A 1 103 ? 19.855 7.429 -10.505 1.00 92.44 103 GLY A C 1
ATOM 796 O O . GLY A 1 103 ? 20.229 6.274 -10.312 1.00 92.44 103 GLY A O 1
ATOM 797 N N . THR A 1 104 ? 20.609 8.491 -10.216 1.00 95.56 104 THR A N 1
ATOM 798 C CA . THR A 1 104 ? 21.994 8.413 -9.721 1.00 95.56 104 THR A CA 1
ATOM 799 C C . THR A 1 104 ? 22.118 7.581 -8.446 1.00 95.56 104 THR A C 1
ATOM 801 O O . THR A 1 104 ? 23.129 6.924 -8.230 1.00 95.56 104 THR A O 1
ATOM 804 N N . TRP A 1 105 ? 21.079 7.598 -7.608 1.00 93.06 105 TRP A N 1
ATOM 805 C CA . TRP A 1 105 ? 21.078 6.975 -6.286 1.00 93.06 105 TRP A CA 1
ATOM 806 C C . TRP A 1 105 ? 20.237 5.695 -6.206 1.00 93.06 105 TRP A C 1
ATOM 808 O O . TRP A 1 105 ? 20.103 5.146 -5.114 1.00 93.06 105 TRP A O 1
ATOM 818 N N . ASN A 1 106 ? 19.701 5.188 -7.324 1.00 92.25 106 ASN A N 1
ATOM 819 C CA . ASN A 1 106 ? 18.763 4.055 -7.311 1.00 92.25 106 ASN A CA 1
ATOM 820 C C . ASN A 1 106 ? 19.381 2.776 -6.718 1.00 92.25 106 ASN A C 1
ATOM 822 O O . ASN A 1 106 ? 18.694 2.016 -6.045 1.00 92.25 106 ASN A O 1
ATOM 826 N N . ASN A 1 107 ? 20.682 2.552 -6.923 1.00 92.25 107 ASN A N 1
ATOM 827 C CA . ASN A 1 107 ? 21.412 1.378 -6.437 1.00 92.25 107 ASN A CA 1
ATOM 828 C C . ASN A 1 107 ? 22.497 1.727 -5.402 1.00 92.25 107 ASN A C 1
ATOM 830 O O . ASN A 1 107 ? 23.497 1.015 -5.290 1.00 92.25 107 ASN A O 1
ATOM 834 N N . ASN A 1 108 ? 22.336 2.826 -4.655 1.00 93.88 108 ASN A N 1
ATOM 835 C CA . ASN A 1 108 ? 23.342 3.228 -3.673 1.00 93.88 108 ASN A CA 1
ATOM 836 C C . ASN A 1 108 ? 23.543 2.138 -2.598 1.00 93.88 108 ASN A C 1
ATOM 838 O O . ASN A 1 108 ? 22.579 1.587 -2.060 1.00 93.88 108 ASN A O 1
ATOM 842 N N . ALA A 1 109 ? 24.804 1.838 -2.274 1.00 93.50 109 ALA A N 1
ATOM 843 C CA . ALA A 1 109 ? 25.158 0.699 -1.425 1.00 93.50 109 ALA A CA 1
ATOM 844 C C . ALA A 1 109 ? 24.529 0.765 -0.024 1.00 93.50 109 ALA A C 1
ATOM 846 O O . ALA A 1 109 ? 24.127 -0.267 0.508 1.00 93.50 109 ALA A O 1
ATOM 847 N N . PHE A 1 110 ? 24.386 1.963 0.552 1.00 91.38 110 PHE A N 1
ATOM 848 C CA . PHE A 1 110 ? 23.761 2.147 1.865 1.00 91.38 110 PHE A CA 1
ATOM 849 C C . PHE A 1 110 ? 22.308 1.679 1.873 1.00 91.38 110 PHE A C 1
ATOM 851 O O . PHE A 1 110 ? 21.923 0.884 2.726 1.00 91.38 110 PHE A O 1
ATOM 858 N N . SER A 1 111 ? 21.520 2.112 0.889 1.00 91.88 111 SER A N 1
ATOM 859 C CA . SER A 1 111 ? 20.103 1.751 0.796 1.00 91.88 111 SER A CA 1
ATOM 860 C C . SER A 1 111 ? 19.925 0.273 0.462 1.00 91.88 111 SER A C 1
ATOM 862 O O . SER A 1 111 ? 19.054 -0.378 1.034 1.00 91.88 111 SER A O 1
ATOM 864 N N . MET A 1 112 ? 20.788 -0.286 -0.396 1.00 91.56 112 MET A N 1
ATOM 865 C CA . MET A 1 112 ? 20.762 -1.718 -0.714 1.00 91.56 112 MET A CA 1
ATOM 866 C C . MET A 1 112 ? 21.088 -2.580 0.513 1.00 91.56 112 MET A C 1
ATOM 868 O O . MET A 1 112 ? 20.360 -3.524 0.812 1.00 91.56 112 MET A O 1
ATOM 872 N N . LEU A 1 113 ? 22.143 -2.242 1.262 1.00 92.25 113 LEU A N 1
ATOM 873 C CA . LEU A 1 113 ? 22.523 -2.967 2.478 1.00 92.25 113 LEU A CA 1
ATOM 874 C C . LEU A 1 113 ? 21.452 -2.844 3.564 1.00 92.25 113 LEU A C 1
ATOM 876 O O . LEU A 1 113 ? 21.052 -3.856 4.139 1.00 92.25 113 LEU A O 1
ATOM 880 N N . ALA A 1 114 ? 20.954 -1.630 3.813 1.00 89.94 114 ALA A N 1
ATOM 881 C CA . ALA A 1 114 ? 19.896 -1.393 4.788 1.00 89.94 114 ALA A CA 1
ATOM 882 C C . ALA A 1 114 ? 18.615 -2.162 4.432 1.00 89.94 114 ALA A C 1
ATOM 884 O O . ALA A 1 114 ? 18.021 -2.778 5.312 1.00 89.94 114 ALA A O 1
ATOM 885 N N . GLY A 1 115 ? 18.224 -2.195 3.153 1.00 88.25 115 GLY A N 1
ATOM 886 C CA . GLY A 1 115 ? 17.079 -2.977 2.677 1.00 88.25 115 GLY A CA 1
ATOM 887 C C . GLY A 1 115 ? 17.263 -4.488 2.870 1.00 88.25 115 GLY A C 1
ATOM 888 O O . GLY A 1 115 ? 16.378 -5.164 3.393 1.00 88.25 115 GLY A O 1
ATOM 889 N N . VAL A 1 116 ? 18.434 -5.037 2.528 1.00 89.38 116 VAL A N 1
ATOM 890 C CA . VAL A 1 116 ? 18.734 -6.468 2.740 1.00 89.38 116 VAL A CA 1
ATOM 891 C C . VAL A 1 116 ? 18.727 -6.834 4.225 1.00 89.38 116 VAL A C 1
ATOM 893 O O . VAL A 1 116 ? 18.221 -7.888 4.601 1.00 89.38 116 VAL A O 1
ATOM 896 N N . VAL A 1 117 ? 19.280 -5.987 5.093 1.00 89.81 117 VAL A N 1
ATOM 897 C CA . VAL A 1 117 ? 19.239 -6.232 6.541 1.00 89.81 117 VAL A CA 1
ATOM 898 C C . VAL A 1 117 ? 17.808 -6.112 7.066 1.00 89.81 117 VAL A C 1
ATOM 900 O O . VAL A 1 117 ? 17.364 -6.992 7.799 1.00 89.81 117 VAL A O 1
ATOM 903 N N . ALA A 1 118 ? 17.058 -5.088 6.649 1.00 86.62 118 ALA A N 1
ATOM 904 C CA . ALA A 1 118 ? 15.666 -4.899 7.049 1.00 86.62 118 ALA A CA 1
ATOM 905 C C . ALA A 1 118 ? 14.799 -6.112 6.684 1.00 86.62 118 ALA A C 1
ATOM 907 O O . ALA A 1 118 ? 14.098 -6.636 7.542 1.00 86.62 118 ALA A O 1
ATOM 908 N N . THR A 1 119 ? 14.908 -6.627 5.456 1.00 84.12 119 THR A N 1
ATOM 909 C CA . THR A 1 119 ? 14.156 -7.820 5.019 1.00 84.12 119 THR A CA 1
ATOM 910 C C . THR A 1 119 ? 14.506 -9.084 5.807 1.00 84.12 119 THR A C 1
ATOM 912 O O . THR A 1 119 ? 13.639 -9.924 6.015 1.00 84.12 119 THR A O 1
ATOM 915 N N . LYS A 1 120 ? 15.742 -9.215 6.305 1.00 86.31 120 LYS A N 1
ATOM 916 C CA . LYS A 1 120 ? 16.136 -10.325 7.193 1.00 86.31 120 LYS A CA 1
ATOM 917 C C . LYS A 1 120 ? 15.605 -10.171 8.619 1.00 86.31 120 LYS A C 1
ATOM 919 O O . LYS A 1 120 ? 15.349 -11.173 9.277 1.00 86.31 120 LYS A O 1
ATOM 924 N N . LEU A 1 121 ? 15.478 -8.935 9.104 1.00 86.31 121 LEU A N 1
ATOM 925 C CA . LEU A 1 121 ? 14.946 -8.633 10.437 1.00 86.31 121 LEU A CA 1
ATOM 926 C C . LEU A 1 121 ? 13.414 -8.687 10.486 1.00 86.31 121 LEU A C 1
ATOM 928 O O . LEU A 1 121 ? 12.848 -8.980 11.535 1.00 86.31 121 LEU A O 1
ATOM 932 N N . LEU A 1 122 ? 12.747 -8.435 9.359 1.00 82.88 122 LEU A N 1
ATOM 933 C CA . LEU A 1 122 ? 11.301 -8.579 9.178 1.00 82.88 122 LEU A CA 1
ATOM 934 C C . LEU A 1 122 ? 10.900 -10.060 9.037 1.00 82.88 122 LEU A C 1
ATOM 936 O O . LEU A 1 122 ? 10.286 -10.466 8.053 1.00 82.88 122 LEU A O 1
ATOM 940 N N . SER A 1 123 ? 11.269 -10.881 10.022 1.00 85.75 123 SER A N 1
ATOM 941 C CA . SER A 1 123 ? 10.852 -12.283 10.095 1.00 85.75 123 SER A CA 1
ATOM 942 C C . SER A 1 123 ? 9.367 -12.399 10.434 1.00 85.75 123 SER A C 1
ATOM 944 O O . SER A 1 123 ? 8.826 -11.541 11.128 1.00 85.75 123 SER A O 1
ATOM 946 N N . SER A 1 124 ? 8.716 -13.492 10.025 1.00 85.19 124 SER A N 1
ATOM 947 C CA . SER A 1 124 ? 7.315 -13.778 10.381 1.00 85.19 124 SER A CA 1
ATOM 948 C C . SER A 1 124 ? 7.044 -13.631 11.881 1.00 85.19 124 SER A C 1
ATOM 950 O O . SER A 1 124 ? 6.067 -13.003 12.267 1.00 85.19 124 SER A O 1
ATOM 952 N N . GLU A 1 125 ? 7.956 -14.100 12.733 1.00 88.12 125 GLU A N 1
ATOM 953 C CA . GLU A 1 125 ? 7.859 -13.944 14.187 1.00 88.12 125 GLU A CA 1
ATOM 954 C C . GLU A 1 125 ? 7.847 -12.469 14.630 1.00 88.12 125 GLU A C 1
ATOM 956 O O . GLU A 1 125 ? 7.041 -12.074 15.479 1.00 88.12 125 GLU A O 1
ATOM 961 N N . ALA A 1 126 ? 8.719 -11.633 14.056 1.00 86.44 126 ALA A N 1
ATOM 962 C CA . ALA A 1 126 ? 8.754 -10.205 14.357 1.00 86.44 126 ALA A CA 1
ATOM 963 C C . ALA A 1 126 ? 7.463 -9.503 13.903 1.00 86.44 126 ALA A C 1
ATOM 965 O O . ALA A 1 126 ? 6.947 -8.634 14.619 1.00 86.44 126 ALA A O 1
ATOM 966 N N . LEU A 1 127 ? 6.921 -9.911 12.751 1.00 84.88 127 LEU A N 1
ATOM 967 C CA . LEU A 1 127 ? 5.648 -9.419 12.226 1.00 84.88 127 LEU A CA 1
ATOM 968 C C . LEU A 1 127 ? 4.492 -9.810 13.150 1.00 84.88 127 LEU A C 1
ATOM 970 O O . LEU A 1 127 ? 3.780 -8.933 13.634 1.00 84.88 127 LEU A O 1
ATOM 974 N N . ASP A 1 128 ? 4.377 -11.091 13.498 1.00 87.69 128 ASP A N 1
ATOM 975 C CA . ASP A 1 128 ? 3.333 -11.618 14.380 1.00 87.69 128 ASP A CA 1
ATOM 976 C C . ASP A 1 128 ? 3.351 -10.943 15.749 1.00 87.69 128 ASP A C 1
ATOM 978 O O . ASP A 1 128 ? 2.309 -10.554 16.283 1.00 87.69 128 ASP A O 1
ATOM 982 N N . ARG A 1 129 ? 4.543 -10.772 16.331 1.00 89.44 129 ARG A N 1
ATOM 983 C CA . ARG A 1 129 ? 4.706 -10.074 17.607 1.00 89.44 129 ARG A CA 1
ATOM 984 C C . ARG A 1 129 ? 4.182 -8.643 17.524 1.00 89.44 129 ARG A C 1
ATOM 986 O O . ARG A 1 129 ? 3.458 -8.201 18.414 1.00 89.44 129 ARG A O 1
ATOM 993 N N . THR A 1 130 ? 4.540 -7.917 16.474 1.00 87.25 130 THR A N 1
ATOM 994 C CA . THR A 1 130 ? 4.155 -6.508 16.328 1.00 87.25 130 THR A CA 1
ATOM 995 C C . THR A 1 130 ? 2.671 -6.365 15.995 1.00 87.25 130 THR A C 1
ATOM 997 O O . THR A 1 130 ? 2.005 -5.481 16.532 1.00 87.25 130 THR A O 1
ATOM 1000 N N . ASN A 1 131 ? 2.113 -7.289 15.215 1.00 88.06 131 ASN A N 1
ATOM 1001 C CA . ASN A 1 131 ? 0.684 -7.357 14.929 1.00 88.06 131 ASN A CA 1
ATOM 1002 C C . ASN A 1 131 ? -0.127 -7.636 16.203 1.00 88.06 131 ASN A C 1
ATOM 1004 O O . ASN A 1 131 ? -1.123 -6.956 16.452 1.00 88.06 131 ASN A 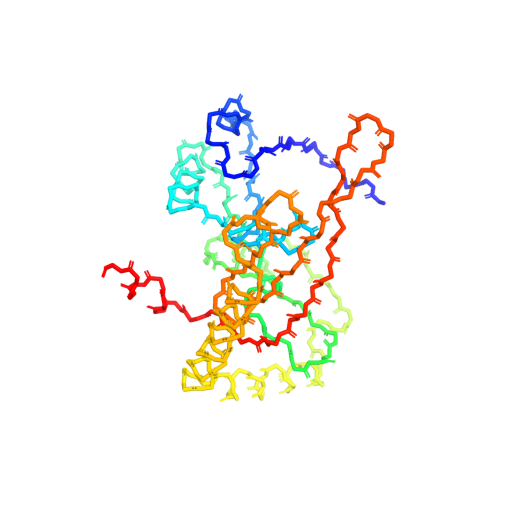O 1
ATOM 1008 N N . LYS A 1 132 ? 0.338 -8.553 17.067 1.00 89.81 132 LYS A N 1
ATOM 1009 C CA . LYS A 1 132 ? -0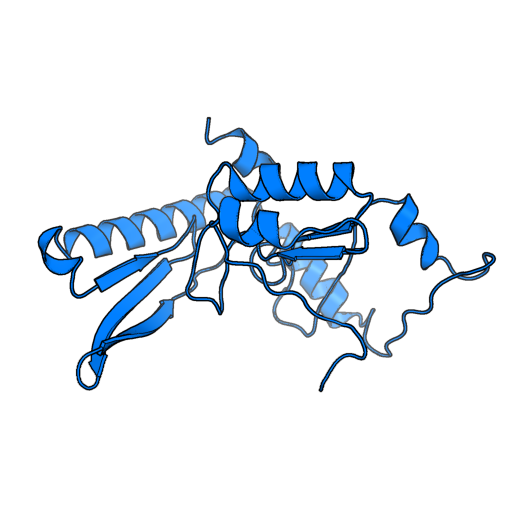.264 -8.801 18.392 1.00 89.81 132 LYS A CA 1
ATOM 1010 C C . LYS A 1 132 ? -0.250 -7.551 19.270 1.00 89.81 132 LYS A C 1
ATOM 1012 O O . LYS A 1 132 ? -1.260 -7.242 19.896 1.00 89.81 132 LYS A O 1
ATOM 1017 N N . LEU A 1 133 ? 0.861 -6.811 19.293 1.00 91.62 133 LEU A N 1
ATOM 1018 C CA . LEU A 1 133 ? 0.956 -5.554 20.044 1.00 91.62 133 LEU A CA 1
ATOM 1019 C C . LEU A 1 133 ? 0.005 -4.480 19.497 1.00 91.62 133 LEU A C 1
ATOM 1021 O O . LEU A 1 133 ? -0.662 -3.806 20.278 1.00 91.62 133 LEU A O 1
ATOM 1025 N N . GLY A 1 134 ? -0.112 -4.345 18.173 1.00 88.88 134 GLY A N 1
ATOM 1026 C CA . GLY A 1 134 ? -1.074 -3.427 17.556 1.00 88.88 134 GLY A CA 1
ATOM 1027 C C . GLY A 1 134 ? -2.530 -3.818 17.810 1.00 88.88 134 GLY A C 1
ATOM 1028 O O . GLY A 1 134 ? -3.373 -2.948 18.025 1.00 88.88 134 GLY A O 1
ATOM 1029 N N . GLY A 1 135 ? -2.835 -5.118 17.840 1.00 88.88 135 GLY A N 1
ATOM 1030 C CA . GLY A 1 135 ? -4.130 -5.640 18.282 1.00 88.88 135 GLY A CA 1
ATOM 1031 C C . GLY A 1 135 ? -4.431 -5.256 19.731 1.00 88.88 135 GLY A C 1
ATOM 1032 O O . GLY A 1 135 ? -5.421 -4.578 19.988 1.00 88.88 135 GLY A O 1
ATOM 1033 N N . ALA A 1 136 ? -3.518 -5.575 20.652 1.00 91.00 136 ALA A N 1
ATOM 1034 C CA . ALA A 1 136 ? -3.662 -5.246 22.069 1.00 91.00 136 ALA A CA 1
ATOM 1035 C C . ALA A 1 136 ? -3.832 -3.737 22.314 1.00 91.00 136 ALA A C 1
ATOM 1037 O O . ALA A 1 136 ? -4.654 -3.336 23.136 1.00 91.00 136 ALA A O 1
ATOM 1038 N N . LEU A 1 137 ? -3.103 -2.887 21.580 1.00 90.81 137 LEU A N 1
ATOM 1039 C CA . LEU A 1 137 ? -3.266 -1.435 21.661 1.00 90.81 137 LEU A CA 1
ATOM 1040 C C . LEU A 1 137 ? -4.648 -0.989 21.163 1.00 90.81 137 LEU A C 1
ATOM 1042 O O . LEU A 1 137 ? -5.299 -0.184 21.826 1.00 90.81 137 LEU A O 1
ATOM 1046 N N . ARG A 1 138 ? -5.123 -1.517 20.028 1.00 88.06 138 ARG A N 1
ATOM 1047 C CA . ARG A 1 138 ? -6.471 -1.214 19.511 1.00 88.06 138 ARG A CA 1
ATOM 1048 C C . ARG A 1 138 ? -7.561 -1.651 20.482 1.00 88.06 138 ARG A C 1
ATOM 1050 O O . ARG A 1 138 ? -8.524 -0.915 20.674 1.00 88.06 138 ARG A O 1
ATOM 1057 N N . ASP A 1 139 ? -7.409 -2.812 21.103 1.00 89.62 139 ASP A N 1
ATOM 1058 C CA . ASP A 1 139 ? -8.382 -3.342 22.058 1.00 89.62 139 ASP A CA 1
ATOM 1059 C C . ASP A 1 139 ? -8.359 -2.561 23.374 1.00 89.62 139 ASP A C 1
ATOM 1061 O O . ASP A 1 139 ? -9.411 -2.211 23.901 1.00 89.62 139 ASP A O 1
ATOM 1065 N N . GLY A 1 140 ? -7.174 -2.175 23.854 1.00 92.06 140 GLY A N 1
ATOM 1066 C CA . GLY A 1 140 ? -7.033 -1.262 24.987 1.00 92.06 140 GLY A CA 1
ATOM 1067 C C . GLY A 1 140 ? -7.711 0.086 24.732 1.00 92.06 140 GLY A C 1
ATOM 1068 O O . GLY A 1 140 ? -8.478 0.555 25.570 1.00 92.06 140 GLY A O 1
ATOM 1069 N N . LEU A 1 141 ? -7.504 0.679 23.552 1.00 89.25 141 LEU A N 1
ATOM 1070 C CA . LEU A 1 141 ? -8.176 1.921 23.159 1.00 89.25 141 LEU A CA 1
ATOM 1071 C C . LEU A 1 141 ? -9.696 1.746 23.053 1.00 89.25 141 LEU A C 1
ATOM 1073 O O . LEU A 1 141 ? -10.420 2.634 23.483 1.00 89.25 141 LEU A O 1
ATOM 1077 N N . ARG A 1 142 ? -10.189 0.608 22.547 1.00 87.81 142 ARG A N 1
ATOM 1078 C CA . ARG A 1 142 ? -11.629 0.276 22.522 1.00 87.81 142 ARG A CA 1
ATOM 1079 C C . ARG A 1 142 ? -12.238 0.076 23.909 1.00 87.81 142 ARG A C 1
ATOM 1081 O O . ARG A 1 142 ? -13.429 0.284 24.080 1.00 87.81 142 ARG A O 1
ATOM 1088 N N . ASN A 1 143 ? -11.450 -0.346 24.891 1.00 89.94 143 ASN A N 1
ATOM 1089 C CA . ASN A 1 143 ? -11.928 -0.454 26.269 1.00 89.94 143 ASN A CA 1
ATOM 1090 C C . ASN A 1 143 ? -11.980 0.913 26.963 1.00 89.94 143 ASN A C 1
ATOM 1092 O O . ASN A 1 143 ? -12.812 1.117 27.841 1.00 89.94 143 ASN A O 1
ATOM 1096 N N . ILE A 1 144 ? -11.092 1.837 26.578 1.00 90.25 144 ILE A N 1
ATOM 1097 C CA . ILE A 1 144 ? -11.079 3.218 27.079 1.00 90.25 144 ILE A CA 1
ATOM 1098 C C . ILE A 1 144 ? -12.213 4.030 26.443 1.00 90.25 144 ILE A C 1
ATOM 1100 O O . ILE A 1 144 ? -12.972 4.675 27.158 1.00 90.25 144 ILE A O 1
ATOM 1104 N N . PHE A 1 145 ? -12.311 3.998 25.113 1.00 85.62 145 PHE A N 1
ATOM 1105 C CA . PHE A 1 145 ? -13.375 4.635 24.343 1.00 85.62 145 PHE A CA 1
ATOM 1106 C C . PHE A 1 145 ? -14.512 3.631 24.181 1.00 85.62 145 PHE A C 1
ATOM 1108 O O . PHE A 1 145 ? -14.446 2.746 23.329 1.00 85.62 145 PHE A O 1
ATOM 1115 N N . GLY A 1 146 ? -15.530 3.731 25.031 1.00 78.56 146 GLY A N 1
ATOM 1116 C CA . GLY A 1 146 ? -16.643 2.791 25.035 1.00 78.56 146 GLY A CA 1
ATOM 1117 C C . GLY A 1 146 ? -17.498 2.885 23.760 1.00 78.56 146 GLY A C 1
ATOM 1118 O O . GLY A 1 146 ? -17.322 3.785 22.938 1.00 78.56 146 GLY A O 1
ATOM 1119 N N . PRO A 1 147 ? -18.500 2.001 23.588 1.00 74.56 147 PRO A N 1
ATOM 1120 C CA . PRO A 1 147 ? -19.384 2.022 22.416 1.00 74.56 147 PRO A CA 1
ATOM 1121 C C . PRO A 1 147 ? -20.084 3.374 22.184 1.00 74.56 147 PRO A C 1
ATOM 1123 O O . PRO A 1 147 ? -20.324 3.762 21.038 1.00 74.56 147 PRO A O 1
ATOM 1126 N N . GLY A 1 148 ? -20.372 4.105 23.268 1.00 78.00 148 GLY A N 1
ATOM 1127 C CA . GLY A 1 148 ? -20.990 5.435 23.234 1.00 78.00 148 GLY A CA 1
ATOM 1128 C C . GLY A 1 148 ? -20.075 6.556 22.732 1.00 78.00 148 GLY A C 1
ATOM 1129 O O . GLY A 1 148 ? -20.574 7.605 22.343 1.00 78.00 148 GLY A O 1
ATOM 1130 N N . ASP A 1 149 ? -18.760 6.334 22.670 1.00 80.38 149 ASP A N 1
ATOM 1131 C CA . ASP A 1 149 ? -17.789 7.340 22.221 1.00 80.38 149 ASP A CA 1
ATOM 1132 C C . ASP A 1 149 ? -17.547 7.292 20.705 1.00 80.38 149 ASP A C 1
ATOM 1134 O O . ASP A 1 149 ? -16.774 8.086 20.171 1.00 80.38 149 ASP A O 1
ATOM 1138 N N . SER A 1 150 ? -18.216 6.388 19.980 1.00 72.25 150 SER A N 1
ATOM 1139 C CA . SER A 1 150 ? -18.076 6.223 18.522 1.00 72.25 150 SER A CA 1
ATOM 1140 C C . SER A 1 150 ? -18.524 7.451 17.707 1.00 72.25 150 SER A C 1
ATOM 1142 O O . SER A 1 150 ? -18.106 7.650 16.555 1.00 72.25 150 SER A O 1
ATOM 1144 N N . ASP A 1 151 ? -19.314 8.335 18.318 1.00 75.44 1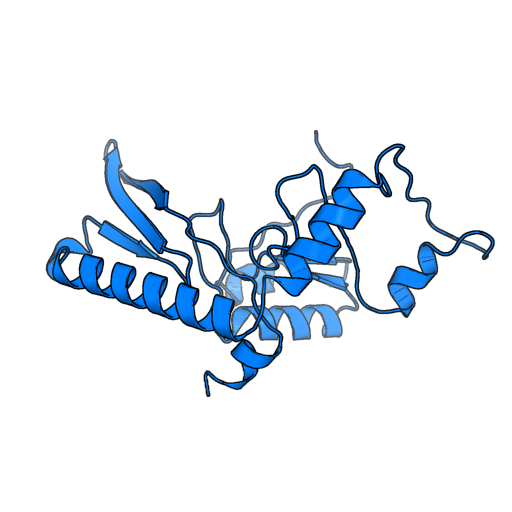51 ASP A N 1
ATOM 1145 C CA . ASP A 1 151 ? -19.678 9.643 17.770 1.00 75.44 151 ASP A CA 1
ATOM 1146 C C . ASP A 1 151 ? -18.583 10.704 17.928 1.00 75.44 151 ASP A C 1
ATOM 1148 O O . ASP A 1 151 ? -18.612 11.714 17.228 1.00 75.44 151 ASP A O 1
ATOM 1152 N N . LEU A 1 152 ? -17.571 10.444 18.756 1.00 80.12 152 LEU A N 1
ATOM 1153 C CA . LEU A 1 152 ? -16.445 11.341 19.021 1.00 80.12 152 LEU A CA 1
ATOM 1154 C C . LEU A 1 152 ? -15.119 10.781 18.499 1.00 80.12 152 LEU A C 1
ATOM 1156 O O . LEU A 1 152 ? -14.279 11.539 18.014 1.00 80.12 152 LEU A O 1
ATOM 1160 N N . VAL A 1 153 ? -14.925 9.463 18.562 1.00 84.44 153 VAL A N 1
ATOM 1161 C CA . VAL A 1 153 ? -13.657 8.799 18.248 1.00 84.44 153 VAL A CA 1
ATOM 1162 C C . VAL A 1 153 ? -13.878 7.637 17.287 1.00 84.44 153 VAL A C 1
ATOM 1164 O O . VAL A 1 153 ? -14.700 6.756 17.516 1.00 84.44 153 VAL A O 1
ATOM 1167 N N . ILE A 1 154 ? -13.095 7.605 16.208 1.00 81.88 154 ILE A N 1
ATOM 1168 C CA . ILE A 1 154 ? -12.990 6.449 15.316 1.00 81.88 154 ILE A CA 1
ATOM 1169 C C . ILE A 1 154 ? -11.615 5.824 15.497 1.00 81.88 154 ILE A C 1
ATOM 1171 O O . ILE A 1 154 ? -10.588 6.447 15.215 1.00 81.88 154 ILE A O 1
ATOM 1175 N N . LEU A 1 155 ? -11.614 4.556 15.894 1.00 83.75 155 LEU A N 1
ATOM 1176 C CA . LEU A 1 155 ? -10.429 3.713 15.877 1.00 83.75 155 LEU A 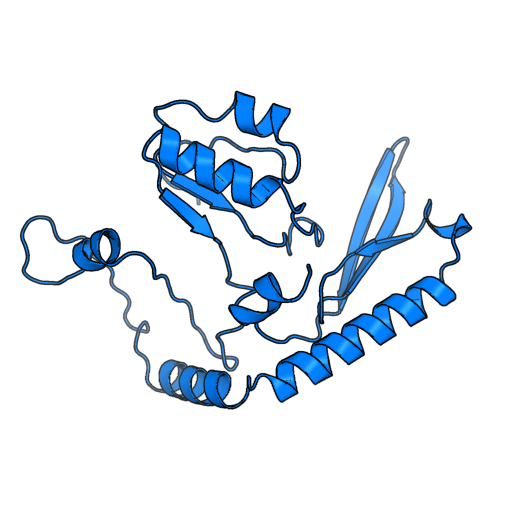CA 1
ATOM 1177 C C . LEU A 1 155 ? -10.353 3.000 14.527 1.00 83.75 155 LEU A C 1
ATOM 1179 O O . LEU A 1 155 ? -11.290 2.321 14.113 1.00 83.75 155 LEU A O 1
ATOM 1183 N N . ALA A 1 156 ? -9.239 3.182 13.829 1.00 81.50 156 ALA A N 1
ATOM 1184 C CA . ALA A 1 156 ? -8.969 2.574 12.532 1.00 81.50 156 ALA A CA 1
ATOM 1185 C C . ALA A 1 156 ? -7.625 1.850 12.579 1.00 81.50 156 ALA A C 1
ATOM 1187 O O . ALA A 1 156 ? -6.794 2.122 13.444 1.00 81.50 156 ALA A O 1
ATOM 1188 N N . GLY A 1 157 ? -7.394 0.928 11.652 1.00 79.56 157 GLY A N 1
ATOM 1189 C CA . GLY A 1 157 ? -6.130 0.210 11.606 1.00 79.56 157 GLY A CA 1
ATOM 1190 C C . GLY A 1 157 ? -6.272 -1.264 11.282 1.00 79.56 157 GLY A C 1
ATOM 1191 O O . GLY A 1 157 ? -7.301 -1.881 11.563 1.00 79.56 157 GLY A O 1
ATOM 1192 N N . PHE A 1 158 ? -5.199 -1.834 10.756 1.00 81.88 158 PHE A N 1
ATOM 1193 C CA . PHE A 1 158 ? -5.043 -3.261 10.523 1.00 81.88 158 PHE A CA 1
ATOM 1194 C C . PHE A 1 158 ? -3.688 -3.703 11.072 1.00 81.88 158 PHE A C 1
ATOM 1196 O O . PHE A 1 158 ? -2.718 -2.946 10.995 1.00 81.88 158 PHE A O 1
ATOM 1203 N N . ASP A 1 159 ? -3.632 -4.908 11.640 1.00 84.69 159 ASP A N 1
ATOM 1204 C CA . ASP A 1 159 ? -2.408 -5.452 12.228 1.00 84.69 159 ASP A CA 1
ATOM 1205 C C . ASP A 1 159 ? -1.725 -4.487 13.213 1.00 84.69 159 ASP A C 1
ATOM 1207 O O . ASP A 1 159 ? -2.322 -4.074 14.213 1.00 84.69 159 ASP A O 1
ATOM 1211 N N . SER A 1 160 ? -0.469 -4.140 12.950 1.00 84.69 160 SER A N 1
ATOM 1212 C CA . SER A 1 160 ? 0.333 -3.255 13.781 1.00 84.69 160 SER A CA 1
ATOM 1213 C C . SER A 1 160 ? -0.013 -1.767 13.600 1.00 84.69 160 SER A C 1
ATOM 1215 O O . SER A 1 160 ? 0.461 -0.916 14.351 1.00 84.69 160 SER A O 1
ATOM 1217 N N . VAL A 1 161 ? -0.821 -1.423 12.593 1.00 83.81 161 VAL A N 1
ATOM 1218 C CA . VAL A 1 161 ? -1.224 -0.042 12.321 1.00 83.81 161 VAL A CA 1
ATOM 1219 C C . VAL A 1 161 ? -2.382 0.332 13.230 1.00 83.81 161 VAL A C 1
ATOM 1221 O O . VAL A 1 161 ? -3.438 -0.301 13.191 1.00 83.81 161 VAL A O 1
ATOM 1224 N N . VAL A 1 162 ? -2.206 1.406 14.000 1.00 85.50 162 VAL A N 1
ATOM 1225 C CA . VAL A 1 162 ? -3.231 1.933 14.899 1.00 85.50 162 VAL A CA 1
ATOM 1226 C C . VAL A 1 162 ? -3.478 3.408 14.607 1.00 85.50 162 VAL A C 1
ATOM 1228 O O . VAL A 1 162 ? -2.577 4.243 14.600 1.00 85.50 162 VAL A O 1
ATOM 1231 N N . GLY A 1 163 ? -4.735 3.724 14.344 1.00 83.69 163 GLY A N 1
ATOM 1232 C CA . GLY A 1 163 ? -5.221 5.058 14.055 1.00 83.69 163 GLY A CA 1
ATOM 1233 C C . GLY A 1 163 ? -6.260 5.493 15.051 1.00 83.69 163 GLY A C 1
ATOM 1234 O O . GLY A 1 163 ? -7.220 4.761 15.290 1.00 83.69 163 GLY A O 1
ATOM 1235 N N . VAL A 1 164 ? -6.115 6.714 15.551 1.00 83.81 164 VAL A N 1
ATOM 1236 C CA . VAL A 1 164 ? -7.160 7.377 16.322 1.00 83.81 164 VAL A CA 1
ATOM 1237 C C . VAL A 1 164 ? -7.575 8.623 15.561 1.00 83.81 164 VAL A C 1
ATOM 1239 O O . VAL A 1 164 ? -6.750 9.473 15.214 1.00 83.81 164 VAL A O 1
ATOM 1242 N N . LYS A 1 165 ? -8.865 8.720 15.266 1.00 82.75 165 LYS A N 1
ATOM 1243 C CA . LYS A 1 165 ? -9.451 9.910 14.663 1.00 82.75 165 LYS A CA 1
ATOM 1244 C C . LYS A 1 165 ? -10.452 10.503 15.620 1.00 82.75 165 LYS A C 1
ATOM 1246 O O . LYS A 1 165 ? -11.313 9.788 16.122 1.00 82.75 165 LYS A O 1
ATOM 1251 N N . PHE A 1 166 ? -10.378 11.809 15.785 1.00 83.06 166 PHE A N 1
ATOM 1252 C CA . PHE A 1 166 ? -11.368 12.562 16.528 1.00 83.06 166 PHE A CA 1
ATOM 1253 C C . PHE A 1 166 ? -12.303 13.246 15.539 1.00 83.06 166 PHE A C 1
ATOM 1255 O O . PHE A 1 166 ? -11.857 13.929 14.610 1.00 83.06 166 PHE A O 1
ATOM 1262 N N . LYS A 1 167 ? -13.601 13.035 15.734 1.00 80.00 167 LYS A N 1
ATOM 1263 C CA . LYS A 1 167 ? -14.651 13.842 15.129 1.00 80.00 167 LYS A CA 1
ATOM 1264 C C . LYS A 1 167 ? -14.709 15.139 15.923 1.00 80.00 167 LYS A C 1
ATOM 1266 O O . LYS A 1 167 ? -14.952 15.111 17.126 1.00 80.00 167 LYS A O 1
ATOM 1271 N N . VAL A 1 168 ? -14.485 16.268 15.261 1.00 73.50 168 VAL A N 1
ATOM 1272 C CA . VAL A 1 168 ? -14.668 17.587 15.882 1.00 73.50 168 VAL A CA 1
ATOM 1273 C C . VAL A 1 168 ? -15.706 18.404 15.112 1.00 73.50 168 VAL A C 1
ATOM 1275 O O . VAL A 1 168 ? -15.753 18.302 13.878 1.00 73.50 168 VAL A O 1
ATOM 1278 N N . PRO A 1 169 ? -16.530 19.211 15.798 1.00 72.06 169 PRO A N 1
ATOM 1279 C CA . PRO A 1 169 ? -17.418 20.157 15.138 1.00 72.06 169 PRO A CA 1
ATOM 1280 C C . PRO A 1 169 ? -16.607 21.326 14.561 1.00 72.06 169 PRO A C 1
ATOM 1282 O O . PRO A 1 169 ? -15.784 21.919 15.257 1.00 72.06 169 PRO A O 1
ATOM 1285 N N . GLU A 1 170 ? -16.855 21.690 13.305 1.00 64.44 170 GLU A N 1
ATOM 1286 C CA . GLU A 1 170 ? -16.334 22.904 12.669 1.00 64.44 170 GLU A CA 1
ATOM 1287 C C . GLU A 1 170 ? -17.471 23.558 11.862 1.00 64.44 170 GLU A C 1
ATOM 1289 O O . GLU A 1 170 ? -17.808 23.130 10.754 1.00 64.44 170 GLU A O 1
ATOM 1294 N N . GLY A 1 171 ? -18.115 24.570 12.457 1.00 71.44 171 GLY A N 1
ATOM 1295 C CA . GLY A 1 171 ? -19.404 25.085 11.976 1.00 71.44 171 GLY A CA 1
ATOM 1296 C C . GLY A 1 171 ? -20.512 24.032 12.119 1.00 71.44 171 GLY A C 1
ATOM 1297 O O . GLY A 1 171 ? -20.559 23.322 13.119 1.00 71.44 171 GLY A O 1
ATOM 1298 N N . ASP A 1 172 ? -21.357 23.880 11.094 1.00 57.81 172 ASP A N 1
ATOM 1299 C CA . ASP A 1 172 ? -22.447 22.883 11.060 1.00 57.81 172 ASP A CA 1
ATOM 1300 C C . ASP A 1 172 ? -21.996 21.490 10.565 1.00 57.81 172 ASP A C 1
ATOM 1302 O O . ASP A 1 172 ? -22.818 20.644 10.205 1.00 57.81 172 ASP A O 1
ATOM 1306 N N . LYS A 1 173 ? -20.683 21.240 10.461 1.00 59.62 173 LYS A N 1
ATOM 1307 C CA . LYS A 1 173 ? -20.119 19.996 9.911 1.00 59.62 173 LYS A CA 1
ATOM 1308 C C . LYS A 1 173 ? -19.131 19.363 10.881 1.00 59.62 173 LYS A C 1
ATOM 1310 O O . LYS A 1 173 ? -18.425 20.051 11.607 1.00 59.62 173 LYS A O 1
ATOM 1315 N N . TRP A 1 174 ? -19.024 18.040 10.827 1.00 60.56 174 TRP A N 1
ATOM 1316 C CA . TRP A 1 174 ? -17.975 17.298 11.524 1.00 60.56 174 TRP A CA 1
ATOM 1317 C C . TRP A 1 174 ? -16.759 17.113 10.611 1.00 60.56 174 TRP A C 1
ATOM 1319 O O . TRP A 1 174 ? -16.906 16.705 9.456 1.00 60.56 174 TRP A O 1
ATOM 1329 N N . ARG A 1 175 ? -15.552 17.379 11.124 1.00 59.81 175 ARG A N 1
ATOM 1330 C CA . ARG A 1 175 ? -14.281 17.036 10.465 1.00 59.81 175 ARG A CA 1
ATOM 1331 C C . ARG A 1 175 ? -13.549 15.935 11.221 1.00 59.81 175 ARG A C 1
ATOM 1333 O O . ARG A 1 175 ? -13.675 15.811 12.436 1.00 59.81 175 ARG A O 1
ATOM 1340 N N . MET A 1 176 ? -12.762 15.155 10.483 1.00 64.81 176 MET A N 1
ATOM 1341 C CA . MET A 1 176 ? -11.869 14.141 11.042 1.00 64.81 176 MET A CA 1
ATOM 1342 C C . MET A 1 176 ? -10.472 14.727 11.203 1.00 64.81 176 MET A C 1
ATOM 1344 O O . MET A 1 176 ? -9.839 15.069 10.206 1.00 64.81 176 MET A O 1
ATOM 1348 N N . TYR A 1 177 ? -9.976 14.782 12.435 1.00 57.12 177 TYR A N 1
ATOM 1349 C CA . TYR A 1 177 ? -8.564 15.039 12.713 1.00 57.12 177 TYR A CA 1
ATOM 1350 C C . TYR A 1 177 ? -7.917 13.719 13.120 1.00 57.12 177 TYR A C 1
ATOM 1352 O O . TYR A 1 177 ? -8.370 13.058 14.057 1.00 57.12 177 TYR A O 1
ATOM 1360 N N . SER A 1 178 ? -6.894 13.294 12.380 1.00 56.41 178 SER A N 1
ATOM 1361 C CA . SER A 1 178 ? -6.199 12.032 12.634 1.00 56.41 178 SER A CA 1
ATOM 1362 C C . SER A 1 178 ? -4.873 12.276 13.339 1.00 56.41 178 SER A C 1
ATOM 1364 O O . SER A 1 178 ? -4.001 12.944 12.781 1.00 56.41 178 SER A O 1
ATOM 1366 N N . THR A 1 179 ? -4.686 11.649 14.497 1.00 50.94 179 THR A N 1
ATOM 1367 C CA . THR A 1 179 ? -3.355 11.423 15.061 1.00 50.94 179 THR A CA 1
ATOM 1368 C C . THR A 1 179 ? -3.059 9.942 14.907 1.00 50.94 179 THR A C 1
ATOM 1370 O O . THR A 1 179 ? -3.736 9.088 15.479 1.00 50.94 179 THR A O 1
ATOM 1373 N N . SER A 1 180 ? -2.067 9.629 14.084 1.00 53.47 180 SER A N 1
ATOM 1374 C CA . SER A 1 180 ? -1.707 8.248 13.774 1.00 53.47 180 SER A CA 1
ATOM 1375 C C . SER A 1 180 ? -0.444 7.886 14.544 1.00 53.47 180 SER A C 1
ATOM 1377 O O . SER A 1 180 ? 0.570 8.566 14.398 1.00 53.47 180 SER A O 1
ATOM 1379 N N . ILE A 1 181 ? -0.488 6.817 15.340 1.00 52.66 181 ILE A N 1
ATOM 1380 C CA . ILE A 1 181 ? 0.715 6.218 15.926 1.00 52.66 181 ILE A CA 1
ATOM 1381 C C . ILE A 1 181 ? 0.949 4.907 15.191 1.00 52.66 181 ILE A C 1
ATOM 1383 O O . ILE A 1 181 ? 0.201 3.943 15.331 1.00 52.66 181 ILE A O 1
ATOM 1387 N N . CYS A 1 182 ? 1.994 4.884 14.372 1.00 49.94 182 CYS A N 1
ATOM 1388 C CA . CYS A 1 182 ? 2.367 3.708 13.605 1.00 49.94 182 CYS A CA 1
ATOM 1389 C C . CYS A 1 182 ? 3.545 3.010 14.292 1.00 49.94 182 CYS A C 1
ATOM 1391 O O . CYS A 1 182 ? 4.617 3.597 14.420 1.00 49.94 182 CYS A O 1
ATOM 1393 N N . LEU A 1 183 ? 3.353 1.761 14.718 1.00 51.66 183 LEU A N 1
ATOM 1394 C CA . LEU A 1 183 ? 4.430 0.847 15.101 1.00 51.66 183 LEU A CA 1
ATOM 1395 C C . LEU A 1 183 ? 4.377 -0.304 14.081 1.00 51.66 183 LEU A C 1
ATOM 1397 O O . LEU A 1 183 ? 3.328 -0.907 13.893 1.00 51.66 183 LEU A O 1
ATOM 1401 N N . THR A 1 184 ? 5.435 -0.531 13.302 1.00 49.50 184 THR A N 1
ATOM 1402 C CA . THR A 1 184 ? 5.303 -0.962 11.888 1.00 49.50 184 THR A CA 1
ATOM 1403 C C . THR A 1 184 ? 6.008 -2.293 11.572 1.00 49.50 184 THR A C 1
ATOM 1405 O O . THR A 1 184 ? 7.196 -2.416 11.840 1.00 49.50 184 THR A O 1
ATOM 1408 N N . THR A 1 185 ? 5.307 -3.241 10.925 1.00 49.22 185 THR A N 1
ATOM 1409 C CA . THR A 1 185 ? 5.774 -4.556 10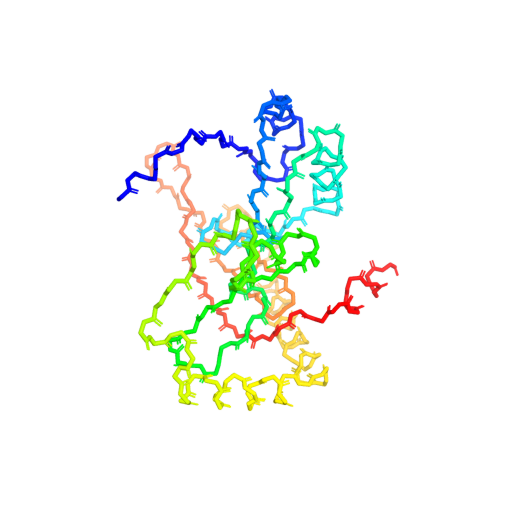.406 1.00 49.22 185 THR A CA 1
ATOM 1410 C C . THR A 1 185 ? 5.156 -5.009 9.060 1.00 49.22 185 THR A C 1
ATOM 1412 O O . THR A 1 185 ? 3.947 -5.007 8.900 1.00 49.22 185 THR A O 1
ATOM 1415 N N . ALA A 1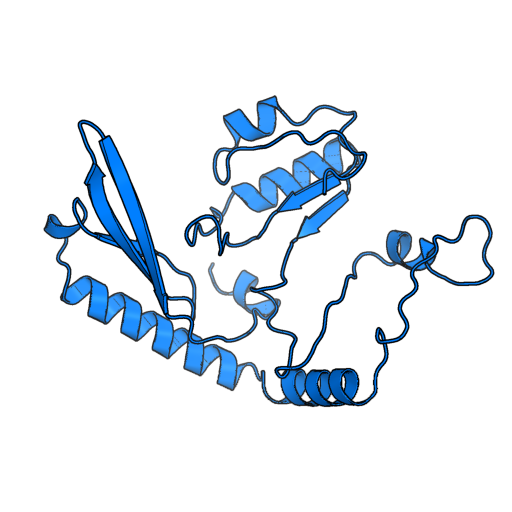 186 ? 5.962 -5.376 8.057 1.00 53.53 186 ALA A N 1
ATOM 1416 C CA . ALA A 1 186 ? 5.518 -5.770 6.700 1.00 53.53 186 ALA A CA 1
ATOM 1417 C C . ALA A 1 186 ? 4.338 -6.771 6.638 1.00 53.53 186 ALA A C 1
ATOM 1419 O O . ALA A 1 186 ? 4.191 -7.623 7.508 1.00 53.53 186 ALA A O 1
ATOM 1420 N N . TYR A 1 187 ? 3.530 -6.716 5.574 1.00 47.44 187 TYR A N 1
ATOM 1421 C CA . TYR A 1 187 ? 2.639 -7.832 5.229 1.00 47.44 187 TYR A CA 1
ATOM 1422 C C . TYR A 1 187 ? 3.464 -8.970 4.610 1.00 47.44 187 TYR A C 1
ATOM 1424 O O . TYR A 1 187 ? 4.282 -8.728 3.722 1.00 47.44 187 TYR A O 1
ATOM 1432 N N . THR A 1 188 ? 3.247 -10.213 5.043 1.00 44.72 188 THR A N 1
ATOM 1433 C CA . THR A 1 188 ? 3.673 -11.394 4.274 1.00 44.72 188 THR A CA 1
ATOM 1434 C C . THR A 1 188 ? 2.541 -11.828 3.352 1.00 44.72 188 THR A C 1
ATOM 1436 O O . THR A 1 188 ? 1.370 -11.586 3.633 1.00 44.72 188 THR A O 1
ATOM 1439 N N . SER A 1 189 ? 2.867 -12.508 2.252 1.00 43.00 189 SER A N 1
ATOM 1440 C CA . SER A 1 189 ? 1.866 -13.121 1.365 1.00 43.00 189 SER A CA 1
ATOM 1441 C C . SER A 1 189 ? 0.906 -14.070 2.096 1.00 43.00 189 SER A C 1
ATOM 1443 O O . SER A 1 189 ? -0.211 -14.293 1.635 1.00 43.00 189 SER A O 1
ATOM 1445 N N . ASP A 1 190 ? 1.334 -14.614 3.237 1.00 40.00 190 ASP A N 1
ATOM 1446 C CA . ASP A 1 190 ? 0.651 -15.693 3.950 1.00 40.00 190 ASP A CA 1
ATOM 1447 C C . ASP A 1 190 ? -0.450 -15.188 4.900 1.00 40.00 190 ASP A C 1
ATOM 1449 O O . ASP A 1 190 ? -1.397 -15.923 5.180 1.00 40.00 190 ASP A O 1
ATOM 1453 N N . THR A 1 191 ? -0.402 -13.927 5.354 1.00 42.69 191 THR A N 1
ATOM 1454 C CA . THR A 1 191 ? -1.443 -13.354 6.235 1.00 42.69 191 THR A CA 1
ATOM 1455 C C . THR A 1 191 ? -2.771 -13.103 5.516 1.00 42.69 191 THR A C 1
ATOM 1457 O O . THR A 1 191 ? -3.823 -13.046 6.153 1.00 42.69 191 THR A O 1
ATOM 1460 N N . TRP A 1 192 ? -2.767 -13.035 4.180 1.00 34.97 192 TRP A N 1
ATOM 1461 C CA . TRP A 1 192 ? -3.995 -13.013 3.374 1.00 34.97 192 TRP A CA 1
ATOM 1462 C C . TRP A 1 192 ? -4.725 -14.363 3.398 1.00 34.97 192 TRP A C 1
ATOM 1464 O O . TRP A 1 192 ? -5.953 -14.411 3.365 1.00 34.97 192 TRP A O 1
ATOM 1474 N N . ALA A 1 193 ? -3.984 -15.469 3.492 1.00 34.00 193 ALA A N 1
ATOM 1475 C CA . ALA A 1 193 ? -4.551 -16.813 3.473 1.00 34.00 193 ALA A CA 1
ATOM 1476 C C . ALA A 1 193 ? -5.127 -17.245 4.834 1.00 34.00 193 ALA A C 1
ATOM 1478 O O . ALA A 1 193 ? -6.013 -18.093 4.869 1.00 34.00 193 ALA A O 1
ATOM 1479 N N . SER A 1 194 ? -4.681 -16.659 5.950 1.00 33.44 194 SER A N 1
ATOM 1480 C CA . SER A 1 194 ? -5.050 -17.097 7.307 1.00 33.44 194 SER A CA 1
ATOM 1481 C C . SER A 1 194 ? -6.229 -16.351 7.950 1.00 33.44 194 SER A C 1
ATOM 1483 O O . SER A 1 194 ? -6.583 -16.651 9.086 1.00 33.44 194 SER A O 1
ATOM 1485 N N . SER A 1 195 ? -6.873 -15.416 7.242 1.00 32.16 195 SER A N 1
ATOM 1486 C CA . SER A 1 195 ? -8.080 -14.703 7.711 1.00 32.16 195 SER A CA 1
ATOM 1487 C C . SER A 1 195 ? -9.408 -15.309 7.206 1.00 32.16 195 SER A C 1
ATOM 1489 O O . SER A 1 195 ? -10.418 -14.599 7.088 1.00 32.16 195 SER A O 1
ATOM 1491 N N . HIS A 1 196 ? -9.385 -16.618 6.926 1.00 33.19 196 HIS A N 1
ATOM 1492 C CA . HIS A 1 196 ? -10.536 -17.451 6.564 1.00 33.19 196 HIS A CA 1
ATOM 1493 C C . HIS A 1 196 ? -11.160 -18.094 7.802 1.00 33.19 196 HIS A C 1
ATOM 1495 O O . HIS A 1 196 ? -10.432 -18.823 8.512 1.00 33.19 196 HIS A O 1
#

Radius of gyration: 19.78 Å; Cα contacts (8 Å, |Δi|>4): 229; chains: 1; bounding box: 48×42×56 Å

Sequence (196 aa):
MMLPHQFTYGIFNDIERTGAKIDPEVGVIIVEPMQFAGGLGVSSKDFLPYLRDETRRIGAVLIFDEVVTSRLCGGFSFGAFGGRRAIMDLFTPGVPRSLYHSGTWNNNAFSMLAGVVATKLLSSEALDRTNKLGGALRDGLRNIFGPGDSDLVILAGFDSVVGVKFKVPEGDKWRMYSTSICLTTAYTSDTWASSH

Mean predicted aligned error: 7.96 Å

Secondary structure (DSSP, 8-state):
---SS------TT-HHHHHTT--TT--EEEE-SEETTTTSEEPPTTHHHHHHHHHHHHTPEEEE--TTTT---SSSS-------HHHHGGG-TTSTTPPP---TTTT-HHHHHHHHHHHHH--HHHHHHHHHHHHHHHHHHHHHS-GGGGGTEEEE-STTEEEEEEEEEETTEEEEEEEEEE---PPPTTTTTS--

InterPro domains:
  IPR005814 Aminotransferase class-III [PF00202] (13-69)
  IPR015421 Pyridoxal phosphate-dependent transferase, major domain [G3DSA:3.40.640.10] (4-72)
  IPR015421 Pyridoxal phosphate-dependent transferase, major domain [G3DSA:3.40.640.10] (73-126)
  IPR015422 Pyridoxal phosphate-dependent transferase, small domain [G3DSA:3.90.1150.10] (127-167)
  IPR015424 Pyridoxal phosphate-dependent transferase [SSF53383] (7-149)

Nearest PDB structures (foldseek):
  2e54-assembly1_A-2  TM=7.242E-01  e=1.664E-05  Thermotoga maritima MSB8
  6g1f-assembly3_F  TM=8.448E-01  e=1.641E-04  Stutzerimonas stutzeri
  7nn4-assembly2_C  TM=7.278E-01  e=2.768E-05  Mycobacterium tuberculosis H37Rv
  4jf0-assembly1_A  TM=7.302E-01  e=6.324E-05  Salmonella enterica subsp. enterica serovar Typhimurium str. LT2
  5kr3-assembly1_A  TM=7.999E-01  e=1.037E-03  Pseudomonas